Protein AF-A0AA40HJ09-F1 (afdb_monomer_lite)

Foldseek 3Di:
DDDDDDDDDDDDDDDDDDDDDPDDDDPPVPDDPPDPPPPDDDDPVNPDLLAQFDFKKKWKWWADPVPGIDTDAIVVRDCNGNHPPDRGVVSNVLVPPPQPQCPPDDDPPDPDPDPDQRDWGWDWDDDPNNLKIKIKIKDWFAQPPGVVRIIIMIMITIDNDPVVCVVCVVVCVVVVVVVRVVVNVVRVVVVVVVVVVVVVVVVVVVVVVVVVVVVVVVVVVVVVVVVVVVPDPPPDDD

Secondary structure (DSSP, 8-state):
----------------------PPPPPGGGPPPS-TT-SS---TT------SSSS-EEEEEEEETTTEEEEEEEES--HHHHTT--HHHHHHHHHSS----------TT-SS-----PPPEEEEEEETTTTEEEEEEEEEEE-TTSGGGEEEEEEEEEES-HHHHHHTHHHHHHHHHHHHHHHHHHHHHHHHHHHHHHHHHHHHHHHHHHHHHHHHHHHHHHHHHHHHHHTS------

Radius of gyration: 36.5 Å; chains: 1; bounding box: 84×60×140 Å

Structure (mmCIF, N/CA/C/O backbone):
data_AF-A0AA40HJ09-F1
#
_entry.id   AF-A0AA40HJ09-F1
#
loop_
_atom_site.group_PDB
_atom_site.id
_atom_site.type_symbol
_atom_site.label_atom_id
_atom_site.label_alt_id
_atom_site.label_comp_id
_atom_site.label_asym_id
_atom_site.label_entity_id
_atom_site.label_seq_id
_atom_site.pdbx_PDB_ins_code
_atom_site.Cartn_x
_atom_site.Cartn_y
_atom_site.Cartn_z
_atom_site.occupancy
_atom_site.B_iso_or_equiv
_atom_site.auth_seq_id
_atom_site.auth_comp_id
_atom_site.auth_asym_id
_atom_site.auth_atom_id
_atom_site.pdbx_PDB_model_num
ATOM 1 N N . MET A 1 1 ? -21.514 45.027 17.853 1.00 42.66 1 MET A N 1
ATOM 2 C CA . MET A 1 1 ? -22.598 44.268 18.512 1.00 42.66 1 MET A CA 1
ATOM 3 C C . MET A 1 1 ? -22.008 42.982 19.061 1.00 42.66 1 MET A C 1
ATOM 5 O O . MET A 1 1 ? -22.024 41.984 18.361 1.00 42.66 1 MET A O 1
ATOM 9 N N . ILE A 1 2 ? -21.389 43.031 20.243 1.00 55.34 2 ILE A N 1
ATOM 10 C CA . ILE A 1 2 ? -20.894 41.841 20.951 1.00 55.34 2 ILE A CA 1
ATOM 11 C C . ILE A 1 2 ? -20.925 42.166 22.451 1.00 55.34 2 ILE A C 1
ATOM 13 O O . ILE A 1 2 ? -20.243 43.092 22.879 1.00 55.34 2 ILE A O 1
ATOM 17 N N . SER A 1 3 ? -21.781 41.467 23.194 1.00 34.03 3 SER A N 1
ATOM 18 C CA . SER A 1 3 ? -21.852 41.331 24.663 1.00 34.03 3 SER A CA 1
ATOM 19 C C . SER A 1 3 ? -23.095 40.463 24.921 1.00 34.03 3 SER A C 1
ATOM 21 O O . SER A 1 3 ? -24.086 40.669 24.232 1.00 34.03 3 SER A O 1
ATOM 23 N N . ALA A 1 4 ? -23.188 39.495 25.823 1.00 44.81 4 ALA A N 1
ATOM 24 C CA . ALA A 1 4 ? -22.361 39.024 26.926 1.00 44.81 4 ALA A CA 1
ATOM 25 C C . ALA A 1 4 ? -22.862 37.582 27.276 1.00 44.81 4 ALA A C 1
ATOM 27 O O . ALA A 1 4 ? -23.789 37.105 26.620 1.00 44.81 4 ALA A O 1
ATOM 28 N N . PRO A 1 5 ? -22.254 36.875 28.245 1.00 51.00 5 PRO A N 1
ATOM 29 C CA . PRO A 1 5 ? -22.423 35.441 28.490 1.00 51.00 5 PRO A CA 1
ATOM 30 C C . PRO A 1 5 ? -23.565 35.134 29.472 1.00 51.00 5 PRO A C 1
ATOM 32 O O . PRO A 1 5 ? -23.779 35.903 30.407 1.00 51.00 5 PRO A O 1
ATOM 35 N N . ASP A 1 6 ? -24.222 33.979 29.333 1.00 45.91 6 ASP A N 1
ATOM 36 C CA . ASP A 1 6 ? -25.103 33.474 30.391 1.00 45.91 6 ASP A CA 1
ATOM 37 C C . ASP A 1 6 ? -24.285 32.707 31.430 1.00 45.91 6 ASP A C 1
ATOM 39 O O . ASP A 1 6 ? -23.759 31.613 31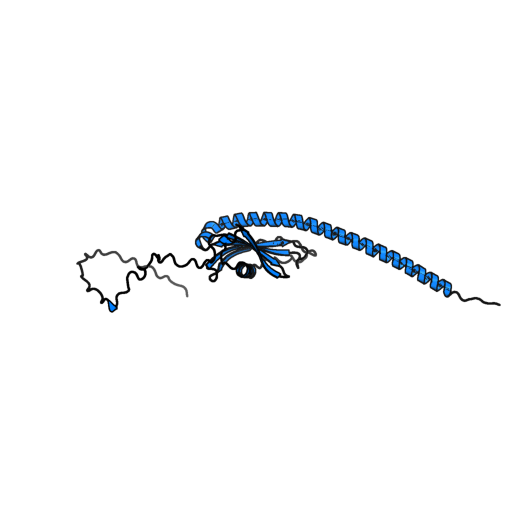.219 1.00 45.91 6 ASP A O 1
ATOM 43 N N . VAL A 1 7 ? -24.138 33.394 32.556 1.00 48.09 7 VAL A N 1
ATOM 44 C CA . VAL A 1 7 ? -23.510 32.966 33.795 1.00 48.09 7 VAL A CA 1
ATOM 45 C C . VAL A 1 7 ? -24.431 31.969 34.493 1.00 48.09 7 VAL A C 1
ATOM 47 O O . VAL A 1 7 ? -25.612 32.228 34.708 1.00 48.09 7 VAL A O 1
ATOM 50 N N . VAL A 1 8 ? -23.857 30.832 34.875 1.00 47.81 8 VAL A N 1
ATOM 51 C CA . VAL A 1 8 ? -24.493 29.793 35.687 1.00 47.81 8 VAL A CA 1
ATOM 52 C C . VAL A 1 8 ? -24.818 30.376 37.065 1.00 47.81 8 VAL A C 1
ATOM 54 O O . VAL A 1 8 ? -23.916 30.787 37.798 1.00 47.81 8 VAL A O 1
ATOM 57 N N . ALA A 1 9 ? -26.100 30.439 37.420 1.00 43.50 9 ALA A N 1
ATOM 58 C CA . ALA A 1 9 ? -26.525 30.838 38.754 1.00 43.50 9 ALA A CA 1
ATOM 59 C C . ALA A 1 9 ? -26.302 29.671 39.727 1.00 43.50 9 ALA A C 1
ATOM 61 O O . ALA A 1 9 ? -26.984 28.652 39.652 1.00 43.50 9 ALA A O 1
ATOM 62 N N . PHE A 1 10 ? -25.351 29.825 40.649 1.00 39.72 10 PHE A N 1
ATOM 63 C CA . PHE A 1 10 ? -25.270 28.994 41.847 1.00 39.72 10 PHE A CA 1
ATOM 64 C C . PHE A 1 10 ? -26.415 29.396 42.781 1.00 39.72 10 PHE A C 1
ATOM 66 O O . PHE A 1 10 ? -26.336 30.411 43.477 1.00 39.72 10 PHE A O 1
ATOM 73 N N . THR A 1 11 ? -27.499 28.625 42.779 1.00 43.84 11 THR A N 1
ATOM 74 C CA . THR A 1 11 ? -28.511 28.703 43.832 1.00 43.84 11 THR A CA 1
ATOM 75 C C . THR A 1 11 ? -27.950 28.044 45.084 1.00 43.84 11 THR A C 1
ATOM 77 O O . THR A 1 11 ? -27.530 26.890 45.050 1.00 43.84 11 THR A O 1
ATOM 80 N N . LYS A 1 12 ? -27.903 28.822 46.166 1.00 41.66 12 LYS A N 1
ATOM 81 C CA . LYS A 1 12 ? -27.595 28.363 47.519 1.00 41.66 12 LYS A CA 1
ATOM 82 C C . LYS A 1 12 ? -28.552 27.236 47.911 1.00 41.66 12 LYS A C 1
ATOM 84 O O . LYS A 1 12 ? -29.752 27.349 47.681 1.00 41.66 12 LYS A O 1
ATOM 89 N N . GLU A 1 13 ? -27.992 26.184 48.491 1.00 40.88 13 GLU A N 1
ATOM 90 C CA . GLU A 1 13 ? -28.722 25.135 49.195 1.00 40.88 13 GLU A CA 1
ATOM 91 C C . GLU A 1 13 ? -29.290 25.744 50.484 1.00 40.88 13 GLU A C 1
ATOM 93 O O . GLU A 1 13 ? -28.547 25.997 51.431 1.00 40.88 13 GLU A O 1
ATOM 98 N N . ASP A 1 14 ? -30.591 26.035 50.490 1.00 40.12 14 ASP A N 1
ATOM 99 C CA . ASP A 1 14 ? -31.348 26.183 51.728 1.00 40.12 14 ASP A CA 1
ATOM 100 C C . ASP A 1 14 ? -31.917 24.798 52.069 1.00 40.12 14 ASP A C 1
ATOM 102 O O . ASP A 1 14 ? -32.705 24.217 51.320 1.00 40.12 14 ASP A O 1
ATOM 106 N N . GLU A 1 15 ? -31.432 24.259 53.180 1.00 41.81 15 GLU A N 1
ATOM 107 C CA . GLU A 1 15 ? -31.777 22.978 53.789 1.00 41.81 15 GLU A CA 1
ATOM 108 C C . GLU A 1 15 ? -33.238 23.031 54.281 1.00 41.81 15 GLU A C 1
ATOM 110 O O . GLU A 1 15 ? -33.538 23.629 55.314 1.00 41.81 15 GLU A O 1
ATOM 115 N N . TYR A 1 16 ? -34.168 22.464 53.504 1.00 43.19 16 TYR A N 1
ATOM 116 C CA . TYR A 1 16 ? -35.557 22.248 53.917 1.00 43.19 16 TYR A CA 1
ATOM 117 C C . TYR A 1 16 ? -35.741 20.779 54.306 1.00 43.19 16 TYR A C 1
ATOM 119 O O . TYR A 1 16 ? -35.473 19.881 53.511 1.00 43.19 16 TYR A O 1
ATOM 127 N N . GLU A 1 17 ? -36.191 20.547 55.539 1.00 45.06 17 GLU A N 1
ATOM 128 C CA . GLU A 1 17 ? -36.547 19.231 56.074 1.00 45.06 17 GLU A CA 1
ATOM 129 C C . GLU A 1 17 ? -37.650 18.573 55.213 1.00 45.06 17 GLU A C 1
ATOM 131 O O . GLU A 1 17 ? -38.738 19.128 55.045 1.00 45.06 17 GLU A O 1
ATOM 136 N N . GLU A 1 18 ? -37.366 17.393 54.645 1.00 40.91 18 GLU A N 1
ATOM 137 C CA . GLU A 1 18 ? -38.330 16.590 53.881 1.00 40.91 18 GLU A CA 1
ATOM 138 C C . GLU A 1 18 ? -39.296 15.846 54.823 1.00 40.91 18 GLU A C 1
ATOM 140 O O . GLU A 1 18 ? -38.940 14.857 55.464 1.00 40.91 18 GLU A O 1
ATOM 145 N N . GLU A 1 19 ? -40.553 16.288 54.869 1.00 47.12 19 GLU A N 1
ATOM 146 C CA . GLU A 1 19 ? -41.687 15.461 55.302 1.00 47.12 19 GLU A CA 1
ATOM 147 C C . GLU A 1 19 ? -42.006 14.417 54.208 1.00 47.12 19 GLU A C 1
ATOM 149 O O . GLU A 1 19 ? -41.995 14.762 53.020 1.00 47.12 19 GLU A O 1
ATOM 154 N N . PRO A 1 20 ? -42.325 13.152 54.545 1.00 44.53 20 PRO A N 1
ATOM 155 C CA . PRO A 1 20 ? -42.533 12.107 53.549 1.00 44.53 20 PRO A CA 1
ATOM 156 C C . PRO A 1 20 ? -43.866 12.308 52.812 1.00 44.53 20 PRO A C 1
ATOM 158 O O . PRO A 1 20 ? -44.924 11.836 53.235 1.00 44.53 20 PRO A O 1
ATOM 161 N N . TYR A 1 21 ? -43.811 12.990 51.669 1.00 46.28 21 TYR A N 1
ATOM 162 C CA . TYR A 1 21 ? -44.901 13.020 50.699 1.00 46.28 21 TYR A CA 1
ATOM 163 C C . TYR A 1 21 ? -45.041 11.641 50.051 1.00 46.28 21 TYR A C 1
ATOM 165 O O . TYR A 1 21 ? -44.203 11.201 49.269 1.00 46.28 21 TYR A O 1
ATOM 173 N N . ASN A 1 22 ? -46.126 10.945 50.382 1.00 55.38 22 ASN A N 1
ATOM 174 C CA . ASN A 1 22 ? -46.494 9.687 49.747 1.00 55.38 22 ASN A CA 1
ATOM 175 C C . ASN A 1 22 ? -47.193 10.007 48.412 1.00 55.38 22 ASN A C 1
ATOM 177 O O . ASN A 1 22 ? -48.412 10.191 48.372 1.00 55.38 22 ASN A O 1
ATOM 181 N N . GLU A 1 23 ? -46.420 10.159 47.332 1.00 57.78 23 GLU A N 1
ATOM 182 C CA . GLU A 1 23 ? -46.977 10.319 45.985 1.00 57.78 23 GLU A CA 1
ATOM 183 C C . GLU A 1 23 ? -47.789 9.069 45.596 1.00 57.78 23 GLU A C 1
ATOM 185 O O . GLU A 1 23 ? -47.312 7.941 45.756 1.00 57.78 23 GLU A O 1
ATOM 190 N N . PRO A 1 24 ? -49.022 9.221 45.078 1.00 60.69 24 PRO A N 1
ATOM 191 C CA . PRO A 1 24 ? -49.777 8.086 44.570 1.00 60.69 24 PRO A CA 1
ATOM 192 C C . PRO A 1 24 ? -49.052 7.497 43.356 1.00 60.69 24 PRO A C 1
ATOM 194 O O . PRO A 1 24 ? -48.741 8.208 42.401 1.00 60.69 24 PRO A O 1
ATOM 197 N N . ALA A 1 25 ? -48.795 6.187 43.391 1.00 63.91 25 ALA A N 1
ATOM 198 C CA . ALA A 1 25 ? -48.148 5.479 42.294 1.00 63.91 25 ALA A CA 1
ATOM 199 C C . ALA A 1 25 ? -48.909 5.708 40.975 1.00 63.91 25 ALA A C 1
ATOM 201 O O . ALA A 1 25 ? -50.131 5.549 40.912 1.00 63.91 25 ALA A O 1
ATOM 202 N N . LEU A 1 26 ? -48.173 6.092 39.928 1.00 59.62 26 LEU A N 1
ATOM 203 C CA . LEU A 1 26 ? -48.706 6.261 38.577 1.00 59.62 26 LEU A CA 1
ATOM 204 C C . LEU A 1 26 ? -49.416 4.970 38.115 1.00 59.62 26 LEU A C 1
ATOM 206 O O . LEU A 1 26 ? -48.889 3.881 38.359 1.00 59.62 26 LEU A O 1
ATOM 210 N N . PRO A 1 27 ? -50.578 5.062 37.437 1.00 72.12 27 PRO A N 1
ATOM 211 C CA . PRO A 1 27 ? -51.288 3.889 36.929 1.00 72.12 27 PRO A CA 1
ATOM 212 C C . PRO A 1 27 ? -50.387 3.027 36.034 1.00 72.12 27 PRO A C 1
ATOM 214 O O . PRO A 1 27 ? -49.648 3.571 35.210 1.00 72.12 27 PRO A O 1
ATOM 217 N N . GLU A 1 28 ? -50.478 1.694 36.150 1.00 64.50 28 GLU A N 1
ATOM 218 C CA . GLU A 1 28 ? -49.655 0.739 35.376 1.00 64.50 28 GLU A CA 1
ATOM 219 C C . GLU A 1 28 ? -49.713 0.996 33.860 1.00 64.50 28 GLU A C 1
ATOM 221 O O . GLU A 1 28 ? -48.730 0.790 33.153 1.00 64.50 28 GLU A O 1
ATOM 226 N N . GLU A 1 29 ? -50.830 1.532 33.370 1.00 64.44 29 GLU A N 1
ATOM 227 C CA . GLU A 1 29 ? -51.066 1.892 31.968 1.00 64.44 29 GLU A CA 1
ATOM 228 C C . GLU A 1 29 ? -50.099 2.965 31.427 1.00 64.44 29 GLU A C 1
ATOM 230 O O . GLU A 1 29 ? -49.861 3.033 30.223 1.00 64.44 29 GLU A O 1
ATOM 235 N N . TYR A 1 30 ? -49.516 3.777 32.315 1.00 60.53 30 TYR A N 1
ATOM 236 C CA . TYR A 1 30 ? -48.509 4.797 31.998 1.00 60.53 30 TYR A CA 1
ATOM 237 C C . TYR A 1 30 ? -47.116 4.436 32.530 1.00 60.53 30 TYR A C 1
ATOM 239 O O . TYR A 1 30 ? -46.180 5.231 32.417 1.00 60.53 30 TYR A O 1
ATOM 247 N N . SER A 1 31 ? -46.960 3.244 33.111 1.00 63.31 31 SER A N 1
ATOM 248 C CA . SER A 1 31 ? -45.672 2.771 33.599 1.00 63.31 31 SER A CA 1
ATOM 249 C C . SER A 1 31 ? -44.813 2.292 32.426 1.00 63.31 31 SER A C 1
ATOM 251 O O . SER A 1 31 ? -45.170 1.391 31.667 1.00 63.31 31 SER A O 1
ATOM 253 N N . VAL A 1 32 ? -43.657 2.928 32.239 1.00 58.25 32 VAL A N 1
ATOM 254 C CA . VAL A 1 32 ? -42.647 2.438 31.297 1.00 58.25 32 VAL A CA 1
ATOM 255 C C . VAL A 1 32 ? -41.988 1.225 31.956 1.00 58.25 32 VAL A C 1
ATOM 257 O O . VAL A 1 32 ? -41.528 1.357 33.093 1.00 58.25 32 VAL A O 1
ATOM 260 N N . PRO A 1 33 ? -41.927 0.046 31.307 1.00 59.75 33 PRO A N 1
ATOM 261 C CA . PRO A 1 33 ? -41.298 -1.115 31.912 1.00 59.75 33 PRO A CA 1
ATOM 262 C C . PRO A 1 33 ? -39.857 -0.770 32.282 1.00 59.75 33 PRO A C 1
ATOM 264 O O . PRO A 1 33 ? -39.039 -0.478 31.409 1.00 59.75 33 PRO A O 1
ATOM 267 N N . LEU A 1 34 ? -39.554 -0.816 33.583 1.00 55.00 34 LEU A N 1
ATOM 268 C CA . LEU A 1 34 ? -38.237 -0.466 34.125 1.00 55.00 34 LEU A CA 1
ATOM 269 C C . LEU A 1 34 ? -37.116 -1.323 33.512 1.00 55.00 34 LEU A C 1
ATOM 271 O O . LEU A 1 34 ? -35.972 -0.881 33.460 1.00 55.00 34 LEU A O 1
ATOM 275 N N . PHE A 1 35 ? -37.445 -2.510 32.981 1.00 54.56 35 PHE A N 1
ATOM 276 C CA . PHE A 1 35 ? -36.503 -3.397 32.300 1.00 54.56 35 PHE A CA 1
ATOM 277 C C . PHE A 1 35 ? -37.188 -4.208 31.179 1.00 54.56 35 PHE A C 1
ATOM 279 O O . PHE A 1 35 ? -37.703 -5.293 31.444 1.00 54.56 35 PHE A O 1
ATOM 286 N N . PRO A 1 36 ? -37.155 -3.765 29.907 1.00 50.94 36 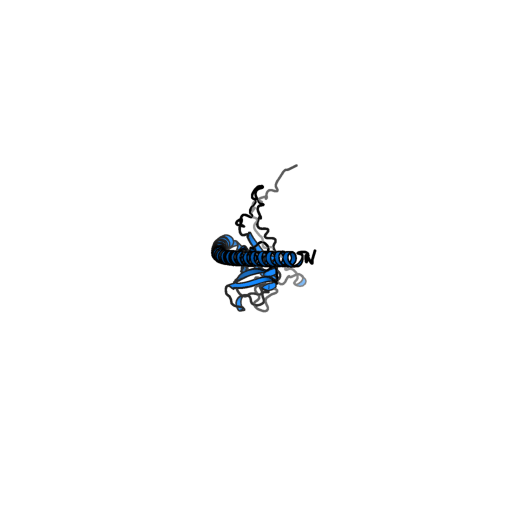PRO A N 1
ATOM 287 C CA . PRO A 1 36 ? -37.695 -4.533 28.773 1.00 50.94 36 PRO A CA 1
ATOM 288 C C . PRO A 1 36 ? -36.926 -5.832 28.450 1.00 50.94 36 PRO A C 1
ATOM 290 O O . PRO A 1 36 ? -37.313 -6.565 27.546 1.00 50.94 36 PRO A O 1
ATOM 293 N N . PHE A 1 37 ? -35.811 -6.106 29.138 1.00 51.44 37 PHE A N 1
ATOM 294 C CA . PHE A 1 37 ? -34.770 -7.048 28.698 1.00 51.44 37 PHE A CA 1
ATOM 295 C C . PHE A 1 37 ? -34.520 -8.220 29.660 1.00 51.44 37 PHE A C 1
ATOM 297 O O . PHE A 1 37 ? -33.435 -8.796 29.678 1.00 51.44 37 PHE A O 1
ATOM 304 N N . THR A 1 38 ? -35.502 -8.607 30.473 1.00 48.50 38 THR A N 1
ATOM 305 C CA . THR A 1 38 ? -35.346 -9.737 31.409 1.00 48.50 38 THR A CA 1
ATOM 306 C C . THR A 1 38 ? -35.435 -11.116 30.744 1.00 48.50 38 THR A C 1
ATOM 308 O O . THR A 1 38 ? -35.104 -12.118 31.378 1.00 48.50 38 THR A O 1
ATOM 311 N N . SER A 1 39 ? -35.781 -11.208 29.455 1.00 52.75 39 SER A N 1
ATOM 312 C CA . SER A 1 39 ? -35.641 -12.449 28.687 1.00 52.75 39 SER A CA 1
ATOM 313 C C . SER A 1 39 ? -34.281 -12.504 27.981 1.00 52.75 39 SER A C 1
ATOM 315 O O . SER A 1 39 ? -34.089 -11.871 26.948 1.00 52.75 39 SER A O 1
ATOM 317 N N . GLN A 1 40 ? -33.377 -13.324 28.528 1.00 53.78 40 GLN A N 1
ATOM 318 C CA . GLN A 1 40 ? -32.091 -13.754 27.951 1.00 53.78 40 GLN A CA 1
ATOM 319 C C . GLN A 1 40 ? -30.961 -12.713 27.908 1.00 53.78 40 GLN A C 1
ATOM 321 O O . GLN A 1 40 ? -30.620 -12.222 26.842 1.00 53.78 40 GLN A O 1
ATOM 326 N N . GLY A 1 41 ? -30.299 -12.466 29.047 1.00 48.66 41 GLY A N 1
ATOM 327 C CA . GLY A 1 41 ? -28.854 -12.151 29.121 1.00 48.66 41 GLY A CA 1
ATOM 328 C C . GLY A 1 41 ? -28.296 -10.971 28.304 1.00 48.66 41 GLY A C 1
ATOM 329 O O . GLY A 1 41 ? -27.079 -10.799 28.253 1.00 48.66 41 GLY A O 1
ATOM 330 N N . ALA A 1 42 ? -29.139 -10.166 27.666 1.00 49.81 42 ALA A N 1
ATOM 331 C CA . ALA A 1 42 ? -28.739 -9.091 26.780 1.00 49.81 42 ALA A CA 1
ATOM 332 C C . ALA A 1 42 ? -28.494 -7.840 27.617 1.00 49.81 42 ALA A C 1
ATOM 334 O O . ALA A 1 42 ? -29.420 -7.167 28.070 1.00 49.81 42 ALA A O 1
ATOM 335 N N . ASN A 1 43 ? -27.223 -7.538 27.858 1.00 53.16 43 ASN A N 1
ATOM 336 C CA . ASN A 1 43 ? -26.861 -6.305 28.531 1.00 53.16 43 ASN A CA 1
ATOM 337 C C . ASN A 1 43 ? -27.133 -5.117 27.559 1.00 53.16 43 ASN A C 1
ATOM 339 O O . ASN A 1 43 ? -26.845 -5.227 26.366 1.00 53.16 43 ASN A O 1
ATOM 343 N N . PRO A 1 44 ? -27.686 -3.972 27.992 1.00 49.19 44 PRO A N 1
ATOM 344 C CA . PRO A 1 44 ? -28.030 -2.869 27.081 1.00 49.19 44 PRO A CA 1
ATOM 345 C C . PRO A 1 44 ? -26.808 -2.149 26.474 1.00 49.19 44 PRO A C 1
ATOM 347 O O . PRO A 1 44 ? -26.952 -1.392 25.512 1.00 49.19 44 PRO A O 1
ATOM 350 N N . TRP A 1 45 ? -25.606 -2.427 26.989 1.00 49.09 45 TRP A N 1
ATOM 351 C CA . TRP A 1 45 ? -24.310 -2.011 26.439 1.00 49.09 45 TRP A CA 1
ATOM 352 C C . TRP A 1 45 ? -23.714 -3.032 25.452 1.00 49.09 45 TRP A C 1
ATOM 354 O O . TRP A 1 45 ? -22.728 -2.738 24.790 1.00 49.09 45 TRP A O 1
ATOM 364 N N . SER A 1 46 ? -24.341 -4.202 25.283 1.00 45.59 46 SER A N 1
ATOM 365 C CA . SER A 1 46 ? -23.991 -5.239 24.310 1.00 45.59 46 SER A CA 1
ATOM 366 C C . SER A 1 46 ? -24.689 -4.992 22.992 1.00 45.59 46 SER A C 1
ATOM 368 O O . SER A 1 46 ? -24.805 -5.905 22.177 1.00 45.59 46 SER A O 1
ATOM 370 N N . LYS A 1 47 ? -25.128 -3.743 22.763 1.00 46.72 47 LYS A N 1
ATOM 371 C CA . LYS A 1 47 ? -25.366 -3.222 21.426 1.00 46.72 47 LYS A CA 1
ATOM 372 C C . LYS A 1 47 ? -24.133 -3.534 20.586 1.00 46.72 47 LYS A C 1
ATOM 374 O O . LYS A 1 47 ? -23.169 -2.783 20.568 1.00 46.72 47 LYS A O 1
ATOM 379 N N . LEU A 1 48 ? -24.222 -4.671 19.906 1.00 50.81 48 LEU A N 1
ATOM 380 C CA . LEU A 1 48 ? -23.996 -4.783 18.488 1.00 50.81 48 LEU A CA 1
ATOM 381 C C . LEU A 1 48 ? -22.702 -4.080 18.114 1.00 50.81 48 LEU A C 1
ATOM 383 O O . LEU A 1 48 ? -22.713 -2.993 17.541 1.00 50.81 48 LEU A O 1
ATOM 387 N N . SER A 1 49 ? -21.584 -4.737 18.406 1.00 54.97 49 SER A N 1
ATOM 388 C CA . SER A 1 49 ? -20.438 -4.622 17.524 1.00 54.97 49 SER A CA 1
ATOM 389 C C . SER A 1 49 ? -20.948 -4.985 16.124 1.00 54.97 49 SER A C 1
ATOM 391 O O . SER A 1 49 ? -20.941 -6.149 15.741 1.00 54.97 49 SER A O 1
ATOM 393 N N . GLY A 1 50 ? -21.455 -3.998 15.375 1.00 63.88 50 GLY A N 1
ATOM 394 C CA . GLY A 1 50 ? -21.783 -4.129 13.954 1.00 63.88 50 GLY A CA 1
ATOM 395 C C . GLY A 1 50 ? -20.538 -4.448 13.125 1.00 63.88 50 GLY A C 1
ATOM 396 O O . GLY A 1 50 ? -20.646 -4.694 11.926 1.00 63.88 50 GLY A O 1
ATOM 397 N N . ALA A 1 51 ? -19.371 -4.456 13.782 1.00 78.06 51 ALA A N 1
ATOM 398 C CA . ALA A 1 51 ? -18.122 -4.965 13.277 1.00 78.06 51 ALA A CA 1
ATOM 399 C C . ALA A 1 51 ? -18.295 -6.398 12.784 1.00 78.06 51 ALA A C 1
ATOM 401 O O . ALA A 1 51 ? -18.619 -7.321 13.532 1.00 78.06 51 ALA A O 1
ATOM 402 N N . LYS A 1 52 ? -18.026 -6.579 11.498 1.00 85.62 52 LYS A N 1
ATOM 403 C CA . LYS A 1 52 ? -18.080 -7.880 10.825 1.00 85.62 52 LYS A CA 1
ATOM 404 C C . LYS A 1 52 ? -16.834 -8.745 11.054 1.00 85.62 52 LYS A C 1
ATOM 406 O O . LYS A 1 52 ? -16.691 -9.789 10.415 1.00 85.62 52 LYS A O 1
ATOM 411 N N . PHE A 1 53 ? -15.957 -8.317 11.961 1.00 90.38 53 PHE A N 1
ATOM 412 C CA . PHE A 1 53 ? -14.678 -8.928 12.311 1.00 90.38 53 PHE A CA 1
ATOM 413 C C . PHE A 1 53 ? -14.595 -9.211 13.815 1.00 90.38 53 PHE A C 1
ATOM 415 O O . PHE A 1 53 ? -15.290 -8.595 14.619 1.00 90.38 53 PHE A O 1
ATOM 422 N N . SER A 1 54 ? -13.749 -10.168 14.196 1.00 88.44 54 SER A N 1
ATOM 423 C CA . SER A 1 54 ? -13.667 -10.682 15.571 1.00 88.44 54 SER A CA 1
ATOM 424 C C . SER A 1 54 ? -12.554 -10.045 16.406 1.00 88.44 54 SER A C 1
ATOM 426 O O . SER A 1 54 ? -12.614 -10.077 17.636 1.00 88.44 54 SER A O 1
ATOM 428 N N . ARG A 1 55 ? -11.520 -9.496 15.758 1.00 92.62 55 ARG A N 1
ATOM 429 C CA . ARG A 1 55 ? -10.377 -8.826 16.396 1.00 92.62 55 ARG A CA 1
ATOM 430 C C . ARG A 1 55 ? -9.829 -7.748 15.476 1.00 92.62 55 ARG A C 1
ATOM 432 O O . ARG A 1 55 ? -9.966 -7.861 14.263 1.00 92.62 55 ARG A O 1
ATOM 439 N N . ASP A 1 56 ? -9.157 -6.766 16.056 1.00 95.00 56 ASP A N 1
ATOM 440 C CA . ASP A 1 56 ? -8.461 -5.735 15.292 1.00 95.00 56 ASP A CA 1
ATOM 441 C C . ASP A 1 56 ? -7.382 -6.335 14.392 1.00 95.00 56 ASP A C 1
ATOM 443 O O . ASP A 1 56 ? -6.736 -7.332 14.736 1.00 95.00 56 ASP A O 1
ATOM 447 N N . PHE A 1 57 ? -7.155 -5.686 13.258 1.00 96.75 57 PHE A N 1
ATOM 448 C CA . PHE A 1 57 ? -6.171 -6.119 12.278 1.00 96.75 57 PHE A CA 1
ATOM 449 C C . PHE A 1 57 ? -5.635 -4.934 11.484 1.00 96.75 57 PHE A C 1
ATOM 451 O O . PHE A 1 57 ? -6.222 -3.8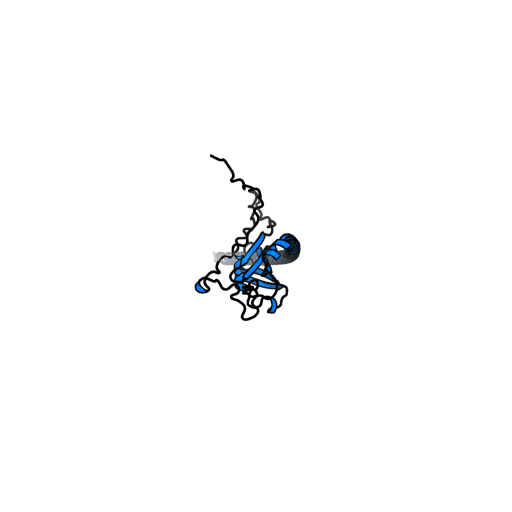52 11.461 1.00 96.75 57 PHE A O 1
ATOM 458 N N . ILE A 1 58 ? -4.498 -5.145 10.831 1.00 97.50 58 ILE A N 1
ATOM 459 C CA . ILE A 1 58 ? -3.947 -4.210 9.857 1.00 97.50 58 ILE A CA 1
ATOM 460 C C . ILE A 1 58 ? -4.307 -4.707 8.463 1.00 97.50 58 ILE A C 1
ATOM 462 O O . ILE A 1 58 ? -4.149 -5.891 8.174 1.00 97.50 58 ILE A O 1
ATOM 466 N N . LEU A 1 59 ? -4.747 -3.806 7.597 1.00 97.38 59 LEU A N 1
ATOM 467 C CA . LEU A 1 59 ? -4.929 -4.031 6.171 1.00 97.38 59 LEU A CA 1
ATOM 468 C C . LEU A 1 59 ? -3.919 -3.184 5.398 1.00 97.38 59 LEU A C 1
ATOM 470 O O . LEU A 1 59 ? -3.836 -1.975 5.607 1.00 97.38 59 LEU A O 1
ATOM 474 N N . ILE A 1 60 ? -3.190 -3.801 4.474 1.00 97.50 60 ILE A N 1
ATOM 475 C CA . ILE A 1 60 ? -2.412 -3.079 3.465 1.00 97.50 60 ILE A CA 1
ATOM 476 C C . ILE A 1 60 ? -3.185 -3.132 2.158 1.00 97.50 60 ILE A C 1
ATOM 478 O O . ILE A 1 60 ? -3.635 -4.200 1.747 1.00 97.50 60 ILE A O 1
ATOM 482 N N . SER A 1 61 ? -3.351 -1.982 1.518 1.00 97.00 61 SER A N 1
ATOM 483 C CA . SER A 1 61 ? -3.988 -1.867 0.205 1.00 97.00 61 SER A CA 1
ATOM 484 C C . SER A 1 61 ? -3.101 -1.068 -0.739 1.00 97.00 61 SER A C 1
ATOM 486 O O . SER A 1 61 ? -2.310 -0.233 -0.295 1.00 97.00 61 SER A O 1
ATOM 488 N N . GLU A 1 62 ? -3.267 -1.299 -2.036 1.00 95.12 62 GLU A N 1
ATOM 489 C CA . GLU A 1 62 ? -2.648 -0.504 -3.097 1.00 95.12 62 GLU A CA 1
ATOM 490 C C . GLU A 1 62 ? -3.693 0.004 -4.085 1.00 95.12 62 GLU A C 1
ATOM 492 O O . GLU A 1 62 ? -4.796 -0.537 -4.176 1.00 95.12 62 GLU A O 1
ATOM 497 N N . PHE A 1 63 ? -3.338 1.050 -4.824 1.00 93.31 63 PHE A N 1
ATOM 498 C CA . PHE A 1 63 ? -4.080 1.479 -5.997 1.00 93.31 63 PHE A CA 1
ATOM 499 C C . PHE A 1 63 ? -3.285 1.145 -7.258 1.00 93.31 63 PHE A C 1
ATOM 501 O O . PHE A 1 63 ? -2.244 1.746 -7.528 1.00 93.31 63 PHE A O 1
ATOM 508 N N . SER A 1 64 ? -3.799 0.212 -8.056 1.00 88.06 64 SER A N 1
ATOM 509 C CA . SER A 1 64 ? -3.296 -0.050 -9.403 1.00 88.06 64 SER A CA 1
ATOM 510 C C . SER A 1 64 ? -4.166 0.679 -10.420 1.00 88.06 64 SER A C 1
ATOM 512 O O . SER A 1 64 ? -5.386 0.615 -10.348 1.00 88.06 64 SER A O 1
ATOM 514 N N . GLU A 1 65 ? -3.577 1.330 -11.420 1.00 85.25 65 GLU A N 1
ATOM 515 C CA . GLU A 1 65 ? -4.363 1.974 -12.484 1.00 85.25 65 GLU A CA 1
ATOM 516 C C . GLU A 1 65 ? -5.136 0.966 -13.346 1.00 85.25 65 GLU A C 1
ATOM 518 O O . GLU A 1 65 ? -6.150 1.315 -13.944 1.00 85.25 65 GLU A O 1
ATOM 523 N N . GLN A 1 66 ? -4.662 -0.281 -13.419 1.00 85.94 66 GLN A N 1
ATOM 524 C CA . GLN A 1 66 ? -5.282 -1.323 -14.238 1.00 85.94 66 GLN A CA 1
ATOM 525 C C . GLN A 1 66 ? -6.496 -1.961 -13.554 1.00 85.94 66 GLN A C 1
ATOM 527 O O . GLN A 1 66 ? -7.460 -2.320 -14.224 1.00 85.94 66 GLN A O 1
ATOM 532 N N . VAL A 1 67 ? -6.431 -2.127 -12.230 1.00 89.62 67 VAL A N 1
ATOM 533 C CA . VAL A 1 67 ? -7.414 -2.895 -11.441 1.00 89.62 67 VAL A CA 1
ATOM 534 C C . VAL A 1 67 ? -8.235 -1.993 -10.514 1.00 89.62 67 VAL A C 1
ATOM 536 O O . VAL A 1 67 ? -9.376 -2.307 -10.187 1.00 89.62 67 VAL A O 1
ATOM 539 N N . GLY A 1 68 ? -7.684 -0.845 -10.126 1.00 92.12 68 GLY A N 1
ATOM 540 C CA . GLY A 1 68 ? -8.216 0.043 -9.101 1.00 92.12 68 GLY A CA 1
ATOM 541 C C . GLY A 1 68 ? -7.640 -0.247 -7.708 1.00 92.12 68 GLY A C 1
ATOM 542 O O . GLY A 1 68 ? -6.593 -0.894 -7.579 1.00 92.12 68 GLY A O 1
ATOM 543 N N . PRO A 1 69 ? -8.297 0.260 -6.649 1.00 94.44 69 PRO A N 1
ATOM 544 C CA . PRO A 1 69 ? -7.925 -0.035 -5.273 1.00 94.44 69 PRO A CA 1
ATOM 545 C C . PRO A 1 69 ? -8.153 -1.509 -4.931 1.00 94.44 69 PRO A C 1
ATOM 547 O O . PRO A 1 69 ? -9.248 -2.028 -5.148 1.00 94.44 69 PRO A O 1
ATOM 550 N N . GLN A 1 70 ? -7.152 -2.160 -4.340 1.00 95.25 70 GLN A N 1
ATOM 551 C CA . GLN A 1 70 ? -7.239 -3.565 -3.947 1.00 95.25 70 GLN A CA 1
ATOM 552 C C . GLN A 1 70 ? -6.539 -3.864 -2.612 1.00 95.25 70 GLN A C 1
ATOM 554 O O . GLN A 1 70 ? -5.500 -3.266 -2.306 1.00 95.25 70 GLN A O 1
ATOM 559 N N . PRO A 1 71 ? -7.083 -4.799 -1.811 1.00 96.19 71 PRO A N 1
ATOM 560 C CA . PRO A 1 71 ? -6.411 -5.304 -0.622 1.00 96.19 71 PRO A CA 1
ATOM 561 C C . PRO A 1 71 ? -5.229 -6.195 -1.020 1.00 96.19 71 PRO A C 1
ATOM 563 O O . PRO A 1 71 ? -5.352 -7.051 -1.892 1.00 96.19 71 PRO A O 1
ATOM 566 N N . LEU A 1 72 ? -4.092 -6.026 -0.346 1.00 95.44 72 LEU A N 1
ATOM 567 C CA . LEU A 1 72 ? -2.887 -6.826 -0.579 1.00 95.44 72 LEU A CA 1
ATOM 568 C C . LEU A 1 72 ? -2.675 -7.887 0.491 1.00 95.44 72 LEU A C 1
ATOM 570 O O . LEU A 1 72 ? -2.421 -9.048 0.181 1.00 95.44 72 LEU A O 1
ATOM 574 N N . LEU A 1 73 ? -2.738 -7.484 1.761 1.00 95.19 73 LEU A N 1
ATOM 575 C CA . LEU A 1 73 ? -2.522 -8.396 2.878 1.00 95.19 73 LEU A CA 1
ATOM 576 C C . LEU A 1 73 ? -3.175 -7.892 4.155 1.00 95.19 73 LEU A C 1
ATOM 578 O O . LEU A 1 73 ? -3.381 -6.690 4.339 1.00 95.19 73 LEU A O 1
ATOM 582 N N . THR A 1 74 ? -3.428 -8.830 5.063 1.00 96.56 74 THR A N 1
ATOM 583 C CA . THR A 1 74 ? -3.858 -8.546 6.430 1.00 96.56 74 THR A CA 1
ATOM 584 C C . THR A 1 74 ? -2.807 -9.004 7.435 1.00 96.56 74 THR A C 1
ATOM 586 O O . THR A 1 74 ? -2.055 -9.949 7.187 1.00 96.56 74 THR A O 1
ATOM 589 N N . ILE A 1 75 ? -2.734 -8.314 8.573 1.00 96.19 75 ILE A N 1
ATOM 590 C CA . ILE A 1 75 ? -1.902 -8.700 9.713 1.00 96.19 75 ILE A CA 1
ATOM 591 C C . ILE A 1 75 ? -2.795 -8.717 10.957 1.00 96.19 75 ILE A C 1
ATOM 593 O O . ILE A 1 75 ? -3.281 -7.659 11.360 1.00 96.19 75 ILE A O 1
ATOM 597 N N . PRO A 1 76 ? -2.993 -9.881 11.594 1.00 94.06 76 PRO A N 1
ATOM 598 C CA . PRO A 1 76 ? -2.537 -11.211 11.171 1.00 94.06 76 PRO A CA 1
ATOM 599 C C . PRO A 1 76 ? -3.192 -11.672 9.855 1.00 94.06 76 PRO A C 1
ATOM 601 O O . PRO A 1 76 ? -4.333 -11.317 9.572 1.00 94.06 76 PRO A O 1
ATOM 604 N N . ASN A 1 77 ? -2.482 -12.498 9.080 1.00 89.56 77 ASN A N 1
ATOM 605 C CA . ASN A 1 77 ? -2.992 -13.079 7.832 1.00 89.56 77 ASN A CA 1
ATOM 606 C C . ASN A 1 77 ? -3.874 -14.309 8.123 1.00 89.56 77 ASN A C 1
ATOM 608 O O . ASN A 1 77 ? -3.521 -15.439 7.786 1.00 89.56 77 ASN A O 1
ATOM 612 N N . ASP A 1 78 ? -4.976 -14.091 8.841 1.00 86.19 78 ASP A N 1
ATOM 613 C CA . ASP A 1 78 ? -5.951 -15.120 9.213 1.00 86.19 78 ASP A CA 1
ATOM 614 C C . ASP A 1 78 ? -7.365 -14.654 8.851 1.00 86.19 78 ASP A C 1
ATOM 616 O O . ASP A 1 78 ? -7.883 -13.675 9.390 1.00 86.19 78 ASP A O 1
ATOM 620 N N . THR A 1 79 ? -8.026 -15.407 7.971 1.00 83.25 79 THR A N 1
ATOM 621 C CA . THR A 1 79 ? -9.400 -15.145 7.521 1.00 83.25 79 THR A CA 1
ATOM 622 C C . THR A 1 79 ? -10.420 -15.139 8.658 1.00 83.25 79 THR A C 1
ATOM 624 O O . THR A 1 79 ? -11.462 -14.497 8.553 1.00 83.25 79 THR A O 1
ATOM 627 N N . LYS A 1 80 ? -10.137 -15.821 9.775 1.00 86.06 80 LYS A N 1
ATOM 628 C CA . LYS A 1 80 ? -11.020 -15.831 10.953 1.00 86.06 80 LYS A CA 1
ATOM 629 C C . LYS A 1 80 ? -11.058 -14.481 11.669 1.00 86.06 80 LYS A C 1
ATOM 631 O O . LYS A 1 80 ? -12.017 -14.200 12.388 1.00 86.06 80 LYS A O 1
ATOM 636 N N . VAL A 1 81 ? -10.028 -13.654 11.485 1.00 86.38 81 VAL A N 1
ATOM 637 C CA . VAL A 1 81 ? -9.912 -12.360 12.160 1.00 86.38 81 VAL A CA 1
ATOM 638 C C . VAL A 1 81 ? -10.867 -11.350 11.548 1.00 86.38 81 VAL A C 1
ATOM 640 O O . VAL A 1 81 ? -11.688 -10.792 12.272 1.00 86.38 81 VAL A O 1
ATOM 643 N N . PHE A 1 82 ? -10.839 -11.184 10.225 1.00 85.75 82 PHE A N 1
ATOM 644 C CA . PHE A 1 82 ? -11.723 -10.239 9.542 1.00 85.75 82 PHE A CA 1
ATOM 645 C C . PHE A 1 82 ? -13.120 -10.804 9.236 1.00 85.75 82 PHE A C 1
ATOM 647 O O . PHE A 1 82 ? -14.030 -10.034 8.956 1.00 85.75 82 PHE A O 1
ATOM 654 N N . GLY A 1 83 ? -13.346 -12.116 9.365 1.00 87.06 83 GLY A N 1
ATOM 655 C CA . GLY A 1 83 ? -14.690 -12.700 9.358 1.00 87.06 83 GLY A CA 1
ATOM 656 C C . GLY A 1 83 ? -15.470 -12.407 8.073 1.00 87.06 83 GLY A C 1
ATOM 657 O O . GLY A 1 83 ? -15.108 -12.884 7.003 1.00 87.06 83 GLY A O 1
ATOM 658 N N . THR A 1 84 ? -16.556 -11.637 8.190 1.00 90.12 84 THR A N 1
ATOM 659 C CA . THR A 1 84 ? -17.411 -11.224 7.054 1.00 90.12 84 THR A CA 1
ATOM 660 C C . THR A 1 84 ? -17.165 -9.780 6.606 1.00 90.12 84 THR A C 1
ATOM 662 O O . THR A 1 84 ? -17.942 -9.234 5.824 1.00 90.12 84 THR A O 1
ATOM 665 N N . PHE A 1 85 ? -16.102 -9.151 7.110 1.00 93.44 85 PHE A N 1
ATOM 666 C CA . PHE A 1 85 ? -15.687 -7.812 6.715 1.00 93.44 85 PHE A CA 1
ATOM 667 C C . PHE A 1 85 ? -15.267 -7.788 5.243 1.00 93.44 85 PHE A C 1
ATOM 669 O O . PHE A 1 85 ? -14.433 -8.581 4.799 1.00 93.44 85 PHE A O 1
ATOM 676 N N . ASP A 1 86 ? -15.839 -6.860 4.482 1.00 93.81 86 ASP A N 1
ATOM 677 C CA . ASP A 1 86 ? -15.565 -6.730 3.054 1.00 93.81 86 ASP A CA 1
ATOM 678 C C . ASP A 1 86 ? -14.288 -5.910 2.820 1.00 93.81 86 ASP A C 1
ATOM 680 O O . ASP A 1 86 ? -14.308 -4.678 2.757 1.00 93.81 86 ASP A O 1
ATOM 684 N N . LEU A 1 87 ? -13.161 -6.617 2.691 1.00 95.06 87 LEU A N 1
ATOM 685 C CA . LEU A 1 87 ? -11.851 -6.009 2.442 1.00 95.06 87 LEU A CA 1
ATOM 686 C C . LEU A 1 87 ? -11.830 -5.184 1.154 1.00 95.06 87 LEU A C 1
ATOM 688 O O . LEU A 1 87 ? -11.229 -4.118 1.141 1.00 95.06 87 LEU A O 1
ATOM 692 N N . ASN A 1 88 ? -12.502 -5.635 0.091 1.00 94.69 88 ASN A N 1
ATOM 693 C CA . ASN A 1 88 ? -12.501 -4.925 -1.187 1.00 94.69 88 ASN A CA 1
ATOM 694 C C . ASN A 1 88 ? -13.255 -3.603 -1.064 1.00 94.69 88 ASN A C 1
ATOM 696 O O . ASN A 1 88 ? -12.733 -2.553 -1.435 1.00 94.69 88 ASN A O 1
ATOM 700 N N . TYR A 1 89 ? -14.456 -3.637 -0.482 1.00 94.88 89 TYR A N 1
ATOM 701 C CA . TYR A 1 89 ? -15.223 -2.426 -0.199 1.00 94.88 89 TYR A CA 1
ATOM 702 C C . TYR A 1 89 ? -14.433 -1.446 0.673 1.00 94.88 89 TYR A C 1
ATOM 704 O O . TYR A 1 89 ? -14.400 -0.246 0.386 1.00 94.88 89 TYR A O 1
ATOM 712 N N . PHE A 1 90 ? -13.767 -1.947 1.713 1.00 95.12 90 PHE A N 1
ATOM 713 C CA . PHE A 1 90 ? -13.003 -1.093 2.609 1.00 95.12 90 PHE A CA 1
ATOM 714 C C . PHE A 1 90 ? -11.744 -0.518 1.943 1.00 95.12 90 PHE A C 1
ATOM 716 O O . PHE A 1 90 ? -11.483 0.674 2.088 1.00 95.12 90 PHE A O 1
ATOM 723 N N . SER A 1 91 ? -11.014 -1.306 1.144 1.00 95.56 91 SER A N 1
ATOM 724 C CA . SER A 1 91 ? -9.887 -0.830 0.327 1.00 95.56 91 SER A CA 1
ATOM 725 C C . SER A 1 91 ? -10.312 0.276 -0.636 1.00 95.56 91 SER A C 1
ATOM 727 O O . SER A 1 91 ? -9.650 1.311 -0.701 1.00 95.56 91 SER A O 1
ATOM 729 N N . LEU A 1 92 ? -11.446 0.111 -1.330 1.00 93.94 92 LEU A N 1
ATOM 730 C CA . LEU A 1 92 ? -12.025 1.164 -2.169 1.00 93.94 92 LEU A CA 1
ATOM 731 C C . LEU A 1 92 ? -12.296 2.430 -1.345 1.00 93.94 92 LEU A C 1
ATOM 733 O O . LEU A 1 92 ? -11.921 3.526 -1.760 1.00 93.94 92 LEU A O 1
ATOM 737 N N . ARG A 1 93 ? -12.906 2.291 -0.162 1.00 93.38 93 ARG A N 1
ATOM 738 C CA . ARG A 1 93 ? -13.261 3.417 0.712 1.00 93.38 93 ARG A CA 1
ATOM 739 C C . ARG A 1 93 ? -12.042 4.215 1.166 1.00 93.38 93 ARG A C 1
ATOM 741 O O . ARG A 1 93 ? -12.041 5.432 1.017 1.00 93.38 93 ARG A O 1
ATOM 748 N N . ILE A 1 94 ? -11.020 3.556 1.712 1.00 93.62 94 ILE A N 1
ATOM 749 C CA . ILE A 1 94 ? -9.843 4.238 2.277 1.00 93.62 94 ILE A CA 1
ATOM 750 C C . ILE A 1 94 ? -8.936 4.847 1.202 1.00 93.62 94 ILE A C 1
ATOM 752 O O . ILE A 1 94 ? -8.265 5.844 1.466 1.00 93.62 94 ILE A O 1
ATOM 756 N N . MET A 1 95 ? -8.943 4.283 -0.008 1.00 91.31 95 MET A N 1
ATOM 757 C CA . MET A 1 95 ? -8.178 4.790 -1.152 1.00 91.31 95 MET A CA 1
ATOM 758 C C . MET A 1 95 ? -8.904 5.879 -1.941 1.00 91.31 95 MET A C 1
ATOM 760 O O . MET A 1 95 ? -8.259 6.639 -2.654 1.00 91.31 95 MET A O 1
ATOM 764 N N . SER A 1 96 ? -10.231 5.970 -1.814 1.00 86.94 96 SER A N 1
ATOM 765 C CA . SER A 1 96 ? -11.027 7.046 -2.425 1.00 86.94 96 SER A CA 1
ATOM 766 C C . SER A 1 96 ? -11.023 8.333 -1.601 1.00 86.94 96 SER A C 1
ATOM 768 O O . SER A 1 96 ? -11.518 9.357 -2.068 1.00 86.94 96 SER A O 1
ATOM 770 N N . VAL A 1 97 ? -10.511 8.291 -0.365 1.00 77.38 97 VAL A N 1
ATOM 771 C CA . VAL A 1 97 ? -10.280 9.503 0.424 1.00 77.38 97 VAL A CA 1
ATOM 772 C C . VAL A 1 97 ? -9.284 10.357 -0.343 1.00 77.38 97 VAL A C 1
ATOM 774 O O . VAL A 1 97 ? -8.204 9.876 -0.673 1.00 77.38 97 VAL A O 1
ATOM 777 N N . ASP A 1 98 ? -9.643 11.608 -0.628 1.00 65.50 98 ASP A N 1
ATOM 778 C CA . ASP A 1 98 ? -8.728 12.524 -1.295 1.00 65.50 98 ASP A CA 1
ATOM 779 C C . ASP A 1 98 ? -7.581 12.857 -0.343 1.00 65.50 98 ASP A C 1
ATOM 781 O O . ASP A 1 98 ? -7.691 13.707 0.541 1.00 65.50 98 ASP A O 1
ATOM 785 N N . TYR A 1 99 ? -6.494 12.105 -0.476 1.00 62.00 99 TYR A N 1
ATOM 786 C CA . TYR A 1 99 ? -5.322 12.267 0.357 1.00 62.00 99 TYR A CA 1
ATOM 787 C C . TYR A 1 99 ? -4.374 13.319 -0.205 1.00 62.00 99 TYR A C 1
ATOM 789 O O . TYR A 1 99 ? -3.289 13.360 0.370 1.00 62.00 99 TYR A O 1
ATOM 797 N N . GLN A 1 100 ? -4.761 14.098 -1.260 1.00 54.38 100 GLN A N 1
ATOM 798 C CA . GLN A 1 100 ? -3.940 15.073 -2.021 1.00 54.38 100 GLN A CA 1
ATOM 799 C C . GLN A 1 100 ? -2.696 15.408 -1.214 1.00 54.38 100 GLN A C 1
ATOM 801 O O . GLN A 1 100 ? -2.665 16.351 -0.416 1.00 54.38 100 GLN A O 1
ATOM 806 N N . ALA A 1 101 ? -1.682 14.561 -1.366 1.00 49.56 101 ALA A N 1
ATOM 807 C CA . ALA A 1 101 ? -0.438 14.801 -0.696 1.00 49.56 101 ALA A CA 1
ATOM 808 C C . ALA A 1 101 ? 0.059 16.046 -1.391 1.00 49.56 101 ALA A C 1
ATOM 810 O O . ALA A 1 101 ? 0.093 16.049 -2.620 1.00 49.56 101 ALA A O 1
ATOM 811 N N . SER A 1 102 ? 0.288 17.116 -0.633 1.00 47.38 102 SER A N 1
ATOM 812 C CA . SER A 1 102 ? 0.701 18.411 -1.149 1.00 47.38 102 SER A CA 1
ATOM 813 C C . SER A 1 102 ? 1.783 18.194 -2.202 1.00 47.38 102 SER A C 1
ATOM 815 O O . SER A 1 102 ? 2.959 18.041 -1.875 1.00 47.38 102 SER A O 1
ATOM 817 N N . PHE A 1 103 ? 1.393 18.131 -3.477 1.00 44.84 103 PHE A N 1
ATOM 818 C CA . PHE A 1 103 ? 2.303 18.128 -4.602 1.00 44.84 103 PHE A CA 1
ATOM 819 C C . PHE A 1 103 ? 2.762 19.573 -4.647 1.00 44.84 103 PHE A C 1
ATOM 821 O O . PHE A 1 103 ? 2.224 20.391 -5.390 1.00 44.84 103 PHE A O 1
ATOM 828 N N . VAL A 1 104 ? 3.663 19.925 -3.724 1.00 44.12 104 VAL A N 1
ATOM 829 C CA . VAL A 1 104 ? 4.218 21.262 -3.634 1.00 44.12 104 VAL A CA 1
ATOM 830 C C . VAL A 1 104 ? 4.886 21.471 -4.976 1.00 44.12 104 VAL A C 1
ATOM 832 O O . VAL A 1 104 ? 5.831 20.764 -5.343 1.00 44.12 104 VAL A O 1
ATOM 835 N N . GLY A 1 105 ? 4.261 22.365 -5.738 1.00 44.09 105 GLY A N 1
ATOM 836 C CA . GLY A 1 105 ? 4.595 22.639 -7.114 1.00 44.09 105 GLY A CA 1
ATOM 837 C C . GLY A 1 105 ? 6.087 22.868 -7.268 1.00 44.09 105 GLY A C 1
ATOM 838 O O . GLY A 1 105 ? 6.781 23.332 -6.359 1.00 44.09 105 GLY A O 1
ATOM 839 N N . HIS A 1 106 ? 6.577 22.526 -8.452 1.00 44.66 106 HIS A N 1
ATOM 840 C CA . HIS A 1 106 ? 7.910 22.902 -8.877 1.00 44.66 106 HIS A CA 1
ATOM 841 C C . HIS A 1 106 ? 8.176 24.370 -8.507 1.00 44.66 106 HIS A C 1
ATOM 843 O O . HIS A 1 106 ? 7.383 25.238 -8.884 1.00 44.66 106 HIS A O 1
ATOM 849 N N . PRO A 1 107 ? 9.282 24.682 -7.809 1.00 45.22 107 PRO A N 1
ATOM 850 C CA . PRO A 1 107 ? 9.773 26.047 -7.795 1.00 45.22 107 PRO A CA 1
ATOM 851 C C . PRO A 1 107 ? 9.938 26.478 -9.261 1.00 45.22 107 PRO A C 1
ATOM 853 O O . PRO A 1 107 ? 10.513 25.706 -10.043 1.00 45.22 107 PRO A O 1
ATOM 856 N N . PRO A 1 108 ? 9.428 27.651 -9.675 1.00 43.44 108 PRO A N 1
ATOM 857 C CA . PRO A 1 108 ? 9.610 28.116 -11.043 1.00 43.44 108 PRO A CA 1
ATOM 858 C C . PRO A 1 108 ? 11.116 28.185 -11.346 1.00 43.44 108 PRO A C 1
ATOM 860 O O . PRO A 1 108 ? 11.849 28.908 -10.677 1.00 43.44 108 PRO A O 1
ATOM 863 N N . GLY A 1 109 ? 11.585 27.385 -12.314 1.00 53.28 109 GLY A N 1
ATOM 864 C CA . GLY A 1 109 ? 12.987 27.376 -12.764 1.00 53.28 109 GLY A CA 1
ATOM 865 C C . GLY A 1 109 ? 13.727 26.029 -12.751 1.00 53.28 109 GLY A C 1
ATOM 866 O O . GLY A 1 109 ? 14.865 25.980 -13.211 1.00 53.28 109 GLY A O 1
ATOM 867 N N . SER A 1 110 ? 13.132 24.926 -12.278 1.00 45.69 110 SER A N 1
ATOM 868 C CA . SER A 1 110 ? 13.761 23.592 -12.366 1.00 45.69 110 SER A CA 1
ATOM 869 C C . SER A 1 110 ? 13.351 22.858 -13.647 1.00 45.69 110 SER A C 1
ATOM 871 O O . SER A 1 110 ? 12.216 22.409 -13.762 1.00 45.69 110 SER A O 1
ATOM 873 N N . ALA A 1 111 ? 14.282 22.684 -14.591 1.00 49.94 111 ALA A N 1
ATOM 874 C CA . ALA A 1 111 ? 14.072 21.950 -15.851 1.00 49.94 111 ALA A CA 1
ATOM 875 C C . ALA A 1 111 ? 13.988 20.415 -15.692 1.00 49.94 111 ALA A C 1
ATOM 877 O O . ALA A 1 111 ? 13.829 19.702 -16.680 1.00 49.94 111 ALA A O 1
ATOM 878 N N . TYR A 1 112 ? 14.104 19.904 -14.463 1.00 47.62 112 TYR A N 1
ATOM 879 C CA . TYR A 1 112 ? 14.072 18.475 -14.166 1.00 47.62 112 TYR A CA 1
ATOM 880 C C . TYR A 1 112 ? 12.997 18.169 -13.117 1.00 47.62 112 TYR A C 1
ATOM 882 O O . TYR A 1 112 ? 12.891 18.915 -12.131 1.00 47.62 112 TYR A O 1
ATOM 890 N N . PRO A 1 113 ? 12.225 17.076 -13.283 1.00 51.00 113 PRO A N 1
ATOM 891 C CA . PRO A 1 113 ? 11.344 16.584 -12.240 1.00 51.00 113 PRO A CA 1
ATOM 892 C C . PRO A 1 113 ? 12.220 16.101 -11.084 1.00 51.00 113 PRO A C 1
ATOM 894 O O . PRO A 1 113 ? 12.803 15.020 -11.115 1.00 51.00 113 PRO A O 1
ATOM 897 N N . LYS A 1 114 ? 12.375 16.947 -10.065 1.00 50.72 114 LYS A N 1
ATOM 898 C CA . LYS A 1 114 ? 12.938 16.527 -8.784 1.00 50.72 114 LYS A CA 1
ATOM 899 C C . LYS A 1 114 ? 11.982 15.475 -8.223 1.00 50.72 114 LYS A C 1
ATOM 901 O O . LYS A 1 114 ? 10.790 15.755 -8.108 1.00 50.72 114 LYS A O 1
ATOM 906 N N . LEU A 1 115 ? 12.498 14.290 -7.897 1.00 54.91 115 LEU A N 1
ATOM 907 C CA . LEU A 1 115 ? 11.795 13.292 -7.090 1.00 54.91 115 LEU A CA 1
ATOM 908 C C . LEU A 1 115 ? 11.537 13.917 -5.712 1.00 54.91 115 LEU A C 1
ATOM 910 O O . LEU A 1 115 ? 12.357 13.807 -4.803 1.00 54.91 115 LEU A O 1
ATOM 914 N N . ASN A 1 116 ? 10.467 14.701 -5.603 1.00 51.59 116 ASN A N 1
ATOM 915 C CA . ASN A 1 116 ? 10.095 15.367 -4.370 1.00 51.59 116 ASN A CA 1
ATOM 916 C C . ASN A 1 116 ? 9.587 14.306 -3.399 1.00 51.59 116 ASN A C 1
ATOM 918 O O . ASN A 1 116 ? 8.738 13.485 -3.741 1.00 51.59 116 ASN A O 1
ATOM 922 N N . PHE A 1 117 ? 10.135 14.325 -2.187 1.00 56.22 117 PHE A N 1
ATOM 923 C CA . PHE A 1 117 ? 9.670 13.484 -1.099 1.00 56.22 117 PHE A CA 1
ATOM 924 C C . PHE A 1 117 ? 8.270 13.946 -0.718 1.00 56.22 117 PHE A C 1
ATOM 926 O O . PHE A 1 117 ? 8.097 15.006 -0.122 1.00 56.22 117 PHE A O 1
ATOM 933 N N . VAL A 1 118 ? 7.277 13.170 -1.131 1.00 67.25 118 VAL A N 1
ATOM 934 C CA . VAL A 1 118 ? 5.897 13.370 -0.717 1.00 67.25 118 VAL A CA 1
ATOM 935 C C . VAL A 1 118 ? 5.791 12.893 0.729 1.00 67.25 118 VAL A C 1
ATOM 937 O O . VAL A 1 118 ? 6.141 11.750 1.038 1.00 67.25 118 VAL A O 1
ATOM 940 N N . GLU A 1 119 ? 5.393 13.798 1.619 1.00 76.19 119 GLU A N 1
ATOM 941 C CA . GLU A 1 119 ? 5.106 13.451 3.007 1.00 76.19 119 GLU A CA 1
ATOM 942 C C . GLU A 1 119 ? 3.862 12.558 3.061 1.00 76.19 119 GLU A C 1
ATOM 944 O O . GLU A 1 119 ? 2.915 12.748 2.293 1.00 76.19 119 GLU A O 1
ATOM 949 N N . ASP A 1 120 ? 3.887 11.560 3.942 1.00 89.25 120 ASP A N 1
ATOM 950 C CA . ASP A 1 120 ? 2.768 10.637 4.094 1.00 89.25 120 ASP A CA 1
ATOM 951 C C . ASP A 1 120 ? 1.557 11.352 4.700 1.00 89.25 120 ASP A C 1
ATOM 953 O O . ASP A 1 120 ? 1.690 12.190 5.595 1.00 89.25 120 ASP A O 1
ATOM 957 N N . SER A 1 121 ? 0.362 10.974 4.249 1.00 90.50 121 SER A N 1
ATOM 958 C CA . SER A 1 121 ? -0.890 11.476 4.815 1.00 90.50 121 SER A CA 1
ATOM 959 C C . SER A 1 121 ? -1.437 10.493 5.845 1.00 90.50 121 SER A C 1
ATOM 961 O O . SER A 1 121 ? -1.289 9.277 5.717 1.00 90.50 121 SER A O 1
ATOM 963 N N . LYS A 1 122 ? -2.051 11.019 6.905 1.00 92.94 122 LYS A N 1
ATOM 964 C CA . LYS A 1 122 ? -2.553 10.236 8.038 1.00 92.94 122 LYS A CA 1
ATOM 965 C C . LYS A 1 122 ? -3.958 10.695 8.371 1.00 92.94 122 LYS A C 1
ATOM 967 O O . LYS A 1 122 ? -4.169 11.874 8.645 1.00 92.94 122 LYS A O 1
ATOM 972 N N . VAL A 1 123 ? -4.906 9.769 8.396 1.00 93.44 123 VAL A N 1
ATOM 973 C CA . VAL A 1 123 ? -6.313 10.075 8.666 1.00 93.44 123 VAL A CA 1
ATOM 974 C C . VAL A 1 123 ? -6.926 9.030 9.585 1.00 93.44 123 VAL A C 1
ATOM 976 O O . VAL A 1 123 ? -6.490 7.881 9.619 1.00 93.44 123 VAL A O 1
ATOM 979 N N . VAL A 1 124 ? -7.961 9.420 10.324 1.00 94.38 124 VAL A N 1
ATOM 980 C CA . VAL A 1 124 ? -8.824 8.473 11.033 1.00 94.38 124 VAL A CA 1
ATOM 981 C C . VAL A 1 124 ? -10.225 8.571 10.458 1.00 94.38 124 VAL A C 1
ATOM 983 O O . VAL A 1 124 ? -10.757 9.668 10.301 1.00 94.38 124 VAL A O 1
ATOM 986 N N . LEU A 1 125 ? -10.816 7.425 10.139 1.00 93.56 125 LEU A N 1
ATOM 987 C CA . LEU A 1 125 ? -12.131 7.336 9.517 1.00 93.56 125 LEU A CA 1
ATOM 988 C C . LEU A 1 125 ? -13.001 6.283 10.194 1.00 93.56 125 LEU A C 1
ATOM 990 O O . LEU A 1 125 ? -12.510 5.276 10.697 1.00 93.56 125 LEU A O 1
ATOM 994 N N . GLY A 1 126 ? -14.307 6.535 10.199 1.00 91.94 126 GLY A N 1
ATOM 995 C CA . GLY A 1 126 ? -15.325 5.580 10.620 1.00 91.94 126 GLY A CA 1
ATOM 996 C C . GLY A 1 126 ? -16.089 5.033 9.418 1.00 91.94 126 GLY A C 1
ATOM 997 O O . GLY A 1 126 ? -16.357 5.754 8.452 1.00 91.94 126 GLY A O 1
ATOM 998 N N . ASP A 1 127 ? -16.463 3.765 9.499 1.00 91.25 127 ASP A N 1
ATOM 999 C CA . ASP A 1 127 ? -17.307 3.035 8.571 1.00 91.25 127 ASP A CA 1
ATOM 1000 C C . ASP A 1 127 ? -18.491 2.419 9.315 1.00 91.25 127 ASP A C 1
ATOM 1002 O O . ASP A 1 127 ? -18.397 1.350 9.913 1.00 91.25 127 ASP A O 1
ATOM 1006 N N . SER A 1 128 ? -19.639 3.090 9.244 1.00 85.88 128 SER A N 1
ATOM 1007 C CA . SER A 1 128 ? -20.878 2.608 9.848 1.00 85.88 128 SER A CA 1
ATOM 1008 C C . SER A 1 128 ? -21.439 1.342 9.188 1.00 85.88 128 SER A C 1
ATOM 1010 O O . SER A 1 128 ? -22.133 0.590 9.864 1.00 85.88 128 SER A O 1
ATOM 1012 N N . LYS A 1 129 ? -21.143 1.073 7.905 1.00 85.88 129 LYS A N 1
ATOM 1013 C CA . LYS A 1 129 ? -21.615 -0.132 7.194 1.00 85.88 129 LYS A CA 1
ATOM 1014 C C . LYS A 1 129 ? -20.885 -1.380 7.686 1.00 85.88 129 LYS A C 1
ATOM 1016 O O . LYS A 1 129 ? -21.484 -2.451 7.778 1.00 85.88 129 LYS A O 1
ATOM 1021 N N . GLU A 1 130 ? -19.598 -1.235 7.976 1.00 87.38 130 GLU A N 1
ATOM 1022 C CA . GLU A 1 130 ? -18.758 -2.317 8.491 1.00 87.38 130 GLU A CA 1
ATOM 1023 C C . GLU A 1 130 ? -18.596 -2.280 10.016 1.00 87.38 130 GLU A C 1
ATOM 1025 O O . GLU A 1 130 ? -17.909 -3.140 10.558 1.00 87.38 130 GLU A O 1
ATOM 1030 N N . GLY A 1 131 ? -19.200 -1.300 10.702 1.00 88.69 131 GLY A N 1
ATOM 1031 C CA . GLY A 1 131 ? -19.063 -1.098 12.147 1.00 88.69 131 GLY A CA 1
ATOM 1032 C C . GLY A 1 131 ? -17.609 -0.922 12.587 1.00 88.69 131 GLY A C 1
ATOM 1033 O O . GLY A 1 131 ? -17.216 -1.444 13.627 1.00 88.69 131 GLY A O 1
ATOM 1034 N N . ALA A 1 132 ? -16.804 -0.254 11.762 1.00 94.00 132 ALA A N 1
ATOM 1035 C CA . ALA A 1 132 ? -15.355 -0.223 11.878 1.00 94.00 132 ALA A CA 1
ATOM 1036 C C . ALA A 1 132 ? -14.832 1.205 11.980 1.00 94.00 132 ALA A C 1
ATOM 1038 O O . ALA A 1 132 ? -15.331 2.115 11.326 1.00 94.00 132 ALA A O 1
ATOM 1039 N N . PHE A 1 133 ? -13.766 1.395 12.738 1.00 95.50 133 PHE A N 1
ATOM 1040 C CA . PHE A 1 133 ? -12.966 2.609 12.750 1.00 95.50 133 PHE A CA 1
ATOM 1041 C C . PHE A 1 133 ? -11.560 2.253 12.299 1.00 95.50 133 PHE A C 1
ATOM 1043 O O . PHE A 1 133 ? -11.076 1.156 12.582 1.00 95.50 133 PHE A O 1
ATOM 1050 N N . ALA A 1 134 ? -10.895 3.164 11.597 1.00 96.62 134 ALA A N 1
ATOM 1051 C CA . ALA A 1 134 ? -9.550 2.915 11.121 1.00 96.62 134 ALA A CA 1
ATOM 1052 C C . ALA A 1 134 ? -8.647 4.134 11.200 1.00 96.62 134 ALA A C 1
ATOM 1054 O O . ALA A 1 134 ? -9.031 5.230 10.800 1.00 96.62 134 ALA A O 1
ATOM 1055 N N . TYR A 1 135 ? -7.420 3.899 11.657 1.00 97.44 135 TYR A N 1
ATOM 1056 C CA . TYR A 1 135 ? -6.284 4.775 11.413 1.00 97.44 135 TYR A CA 1
ATOM 1057 C C . TYR A 1 135 ? -5.649 4.361 10.091 1.00 97.44 135 TYR A C 1
ATOM 1059 O O . TYR A 1 135 ? -5.265 3.203 9.942 1.00 97.44 135 TYR A O 1
ATOM 1067 N N . VAL A 1 136 ? -5.543 5.285 9.142 1.00 96.94 136 VAL A N 1
ATOM 1068 C CA . VAL A 1 136 ? -5.003 5.035 7.806 1.00 96.94 136 VAL A CA 1
ATOM 1069 C C . VAL A 1 136 ? -3.792 5.921 7.573 1.00 96.94 136 VAL A C 1
ATOM 1071 O O . VAL A 1 136 ? -3.833 7.127 7.806 1.00 96.94 136 VAL A O 1
ATOM 1074 N N . HIS A 1 137 ? -2.718 5.297 7.106 1.00 96.12 137 HIS A N 1
ATOM 1075 C CA . HIS A 1 137 ? -1.466 5.934 6.742 1.00 96.12 137 HIS A CA 1
ATOM 1076 C C . HIS A 1 137 ? -1.236 5.725 5.245 1.00 96.12 137 HIS A C 1
ATOM 1078 O O . HIS A 1 137 ? -0.915 4.616 4.807 1.00 96.12 137 HIS A O 1
ATOM 1084 N N . HIS A 1 138 ? -1.430 6.781 4.464 1.00 94.62 138 HIS A N 1
ATOM 1085 C CA . HIS A 1 138 ? -1.216 6.804 3.022 1.00 94.62 138 HIS A CA 1
ATOM 1086 C C . HIS A 1 138 ? 0.244 7.113 2.718 1.00 94.62 138 HIS A C 1
ATOM 1088 O O . HIS A 1 138 ? 0.796 8.094 3.210 1.00 94.62 138 HIS A O 1
ATOM 1094 N N . LEU A 1 139 ? 0.847 6.289 1.871 1.00 93.19 139 LEU A N 1
ATOM 1095 C CA . LEU A 1 139 ? 2.212 6.441 1.393 1.00 93.19 139 LEU A CA 1
ATOM 1096 C C . LEU A 1 139 ? 2.264 6.180 -0.111 1.00 93.19 139 LEU A C 1
ATOM 1098 O O . LEU A 1 139 ? 1.368 5.581 -0.699 1.00 93.19 139 LEU A O 1
ATOM 1102 N N . THR A 1 140 ? 3.336 6.621 -0.751 1.00 91.94 140 THR A N 1
ATOM 1103 C CA . THR A 1 140 ? 3.562 6.393 -2.179 1.00 91.94 140 THR A CA 1
ATOM 1104 C C . THR A 1 140 ? 4.892 5.683 -2.380 1.00 91.94 140 THR A C 1
ATOM 1106 O O . THR A 1 140 ? 5.894 6.047 -1.761 1.00 91.94 140 THR A O 1
ATOM 1109 N N . LEU A 1 141 ? 4.896 4.665 -3.238 1.00 92.81 141 LEU A N 1
ATOM 1110 C CA . LEU A 1 141 ? 6.085 3.902 -3.616 1.00 92.81 141 LEU A CA 1
ATOM 1111 C C . LEU A 1 141 ? 6.409 4.138 -5.092 1.00 92.81 141 LEU A C 1
ATOM 1113 O O . LEU A 1 141 ? 5.514 4.415 -5.883 1.00 92.81 141 LEU A O 1
ATOM 1117 N N . TYR A 1 142 ? 7.680 4.041 -5.470 1.00 93.06 142 TYR A N 1
ATOM 1118 C CA . TYR A 1 142 ? 8.100 4.159 -6.862 1.00 93.06 142 TYR A CA 1
ATOM 1119 C C . TYR A 1 142 ? 7.849 2.873 -7.636 1.00 93.06 142 TYR A C 1
ATOM 1121 O O . TYR A 1 142 ? 8.073 1.777 -7.117 1.00 93.06 142 TYR A O 1
ATOM 1129 N N . ASP A 1 143 ? 7.426 3.032 -8.884 1.00 92.19 143 ASP A N 1
ATOM 1130 C CA . ASP A 1 143 ? 7.070 1.935 -9.773 1.00 92.19 143 ASP A CA 1
ATOM 1131 C C . ASP A 1 143 ? 7.236 2.386 -11.228 1.00 92.19 143 ASP A C 1
ATOM 1133 O O . ASP A 1 143 ? 6.579 3.335 -11.652 1.00 92.19 143 ASP A O 1
ATOM 1137 N N . LEU A 1 144 ? 8.134 1.750 -11.989 1.00 91.25 144 LEU A N 1
ATOM 1138 C CA . LEU A 1 144 ? 8.414 2.158 -13.371 1.00 91.25 144 LEU A CA 1
ATOM 1139 C C . LEU A 1 144 ? 7.240 1.922 -14.328 1.00 91.25 144 LEU A C 1
ATOM 1141 O O . LEU A 1 144 ? 7.168 2.582 -15.365 1.00 91.25 144 LEU A O 1
ATOM 1145 N N . GLU A 1 145 ? 6.340 0.999 -13.997 1.00 90.50 145 GLU A N 1
ATOM 1146 C CA . GLU A 1 145 ? 5.200 0.633 -14.836 1.00 90.50 145 GLU A CA 1
ATOM 1147 C C . GLU A 1 145 ? 3.955 1.473 -14.522 1.00 90.50 145 GLU A C 1
ATOM 1149 O O . GLU A 1 145 ? 2.997 1.484 -15.297 1.00 90.50 145 GLU A O 1
ATOM 1154 N N . ALA A 1 146 ? 3.951 2.188 -13.395 1.00 89.56 146 ALA A N 1
ATOM 1155 C CA . ALA A 1 146 ? 2.878 3.099 -13.030 1.00 89.56 146 ALA A CA 1
ATOM 1156 C C . ALA A 1 146 ? 3.015 4.455 -13.733 1.00 89.56 146 ALA A C 1
ATOM 1158 O O . ALA A 1 146 ? 4.113 5.005 -13.891 1.00 89.56 146 ALA A O 1
ATOM 1159 N N . ARG A 1 147 ? 1.886 5.073 -14.090 1.00 85.56 147 ARG A N 1
ATOM 1160 C CA . ARG A 1 147 ? 1.892 6.463 -14.548 1.00 85.56 147 ARG A CA 1
ATOM 1161 C C . ARG A 1 147 ? 2.481 7.381 -13.477 1.00 85.56 147 ARG A C 1
ATOM 1163 O O . ARG A 1 147 ? 2.165 7.289 -12.296 1.00 85.56 147 ARG A O 1
ATOM 1170 N N . GLY A 1 148 ? 3.332 8.309 -13.908 1.00 85.38 148 GLY A N 1
ATOM 1171 C CA . GLY A 1 148 ? 4.021 9.218 -12.989 1.00 85.38 148 GLY A CA 1
ATOM 1172 C C . GLY A 1 148 ? 5.123 8.548 -12.160 1.00 85.38 148 GLY A C 1
ATOM 1173 O O . GLY A 1 148 ? 5.675 9.202 -11.281 1.00 85.38 148 GLY A O 1
ATOM 1174 N N . PHE A 1 149 ? 5.464 7.288 -12.462 1.00 89.38 149 PHE A N 1
ATOM 1175 C CA . PHE A 1 149 ? 6.496 6.484 -11.802 1.00 89.38 149 PHE A CA 1
ATOM 1176 C C . PHE A 1 149 ? 6.238 6.199 -10.321 1.00 89.38 149 PHE A C 1
ATOM 1178 O O . PHE A 1 149 ? 7.171 5.954 -9.551 1.00 89.38 149 PHE A O 1
ATOM 1185 N N . VAL A 1 150 ? 4.974 6.272 -9.907 1.00 89.56 150 VAL A N 1
ATOM 1186 C CA . VAL A 1 150 ? 4.563 6.153 -8.513 1.00 89.56 150 VAL A CA 1
ATOM 1187 C C . VAL A 1 150 ? 3.264 5.371 -8.375 1.00 89.56 150 VAL A C 1
ATOM 1189 O O . VAL A 1 150 ? 2.377 5.455 -9.221 1.00 89.56 150 VAL A O 1
ATOM 1192 N N . ARG A 1 151 ? 3.133 4.642 -7.270 1.00 91.50 151 ARG A N 1
ATOM 1193 C CA . ARG A 1 151 ? 1.969 3.830 -6.931 1.00 91.50 151 ARG A CA 1
ATOM 1194 C C . ARG A 1 151 ? 1.499 4.146 -5.505 1.00 91.50 151 ARG A C 1
ATOM 1196 O O . ARG A 1 151 ? 2.323 4.108 -4.584 1.00 91.50 151 ARG A O 1
ATOM 1203 N N . PRO A 1 152 ? 0.214 4.486 -5.299 1.00 92.56 152 PRO A N 1
ATOM 1204 C CA . PRO A 1 152 ? -0.328 4.730 -3.967 1.00 92.56 152 PRO A CA 1
ATOM 1205 C C . PRO A 1 152 ? -0.517 3.446 -3.161 1.00 92.56 152 PRO A C 1
ATOM 1207 O O . PRO A 1 152 ? -1.039 2.451 -3.664 1.00 92.56 152 PRO A O 1
ATOM 1210 N N . PHE A 1 153 ? -0.158 3.513 -1.885 1.00 94.94 153 PHE A N 1
ATOM 1211 C CA . PHE A 1 153 ? -0.347 2.467 -0.890 1.00 94.94 153 PHE A CA 1
ATOM 1212 C C . PHE A 1 153 ? -0.96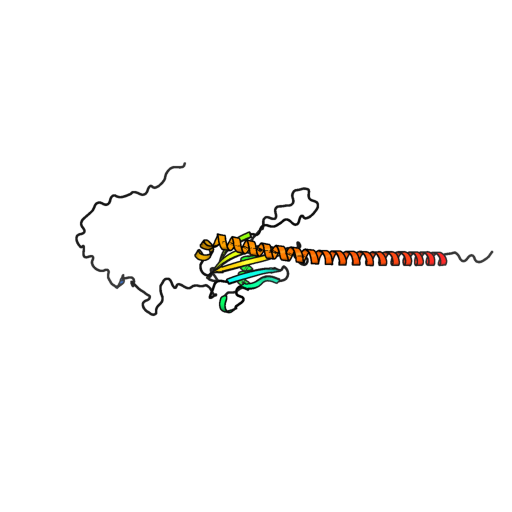6 3.059 0.373 1.00 94.94 153 PHE A C 1
ATOM 1214 O O . PHE A 1 153 ? -0.785 4.235 0.692 1.00 94.94 153 PHE A O 1
ATOM 1221 N N . CYS A 1 154 ? -1.644 2.227 1.152 1.00 95.31 154 CYS A N 1
ATOM 1222 C CA . CYS A 1 154 ? -2.010 2.595 2.509 1.00 95.31 154 CYS A CA 1
ATOM 1223 C C . CYS A 1 154 ? -1.882 1.416 3.468 1.00 95.31 154 CYS A C 1
ATOM 1225 O O . CYS A 1 154 ? -2.167 0.269 3.115 1.00 95.31 154 CYS A O 1
ATOM 1227 N N . MET A 1 155 ? -1.501 1.725 4.704 1.00 97.62 155 MET A N 1
ATOM 1228 C CA . MET A 1 155 ? -1.586 0.815 5.843 1.00 97.62 155 MET A CA 1
ATOM 1229 C C . MET A 1 155 ? -2.716 1.301 6.748 1.00 97.62 155 MET A C 1
ATOM 1231 O O . MET A 1 155 ? -2.707 2.456 7.170 1.00 97.62 155 MET A O 1
ATOM 1235 N N . ALA A 1 156 ? -3.677 0.435 7.055 1.00 97.50 156 ALA A N 1
ATOM 1236 C CA . ALA A 1 156 ? -4.834 0.769 7.874 1.00 97.50 156 ALA A CA 1
ATOM 1237 C C . ALA A 1 156 ? -4.919 -0.144 9.098 1.00 97.50 156 ALA A C 1
ATOM 1239 O O . ALA A 1 156 ? -5.036 -1.352 8.936 1.00 97.50 156 ALA A O 1
ATOM 1240 N N . TYR A 1 157 ? -4.888 0.414 10.308 1.00 98.00 157 TYR A N 1
ATOM 1241 C CA . TYR A 1 157 ? -5.243 -0.306 11.533 1.00 98.00 157 TYR A CA 1
ATOM 1242 C C . TYR A 1 157 ? -6.746 -0.180 11.774 1.00 98.00 157 TYR A C 1
ATOM 1244 O O . TYR A 1 157 ? -7.240 0.940 11.886 1.00 98.00 157 TYR A O 1
ATOM 1252 N N . ILE A 1 158 ? -7.452 -1.307 11.847 1.00 96.81 158 ILE A N 1
ATOM 1253 C CA . ILE A 1 158 ? -8.915 -1.390 11.893 1.00 96.81 158 ILE A CA 1
ATOM 1254 C C . ILE A 1 158 ? -9.347 -1.938 13.256 1.00 96.81 158 ILE A C 1
ATOM 1256 O O . ILE A 1 158 ? -8.856 -2.979 13.690 1.00 96.81 158 ILE A O 1
ATOM 1260 N N . SER A 1 159 ? -10.265 -1.236 13.920 1.00 95.69 159 SER A N 1
ATOM 1261 C CA . SER A 1 159 ? -10.795 -1.551 15.253 1.00 95.69 159 SER A CA 1
ATOM 1262 C C . SER A 1 159 ? -12.301 -1.303 15.302 1.00 95.69 159 SER A C 1
ATOM 1264 O O . SER A 1 159 ? -12.810 -0.392 14.651 1.00 95.69 159 SER A O 1
ATOM 1266 N N . ALA A 1 160 ? -13.030 -2.099 16.084 1.00 94.56 160 ALA A N 1
ATOM 1267 C CA . ALA A 1 160 ? -14.456 -1.865 16.339 1.00 94.56 160 ALA A CA 1
ATOM 1268 C C . ALA A 1 160 ? -14.681 -0.701 17.326 1.00 94.56 160 ALA A C 1
ATOM 1270 O O . ALA A 1 160 ? -15.778 -0.155 17.416 1.00 94.56 160 ALA A O 1
ATOM 1271 N N . ASP A 1 161 ? -13.631 -0.312 18.055 1.00 93.06 161 ASP A N 1
ATOM 1272 C CA . ASP A 1 161 ? -13.638 0.757 19.049 1.00 93.06 161 ASP A CA 1
ATOM 1273 C C . ASP A 1 161 ? -12.820 1.965 18.566 1.00 93.06 161 ASP A C 1
ATOM 1275 O O . ASP A 1 161 ? -11.600 1.880 18.368 1.00 93.06 161 ASP A O 1
ATOM 1279 N N . GLN A 1 162 ? -13.498 3.104 18.401 1.00 93.12 162 GLN A N 1
ATOM 1280 C CA . GLN A 1 162 ? -12.886 4.381 18.037 1.00 93.12 162 GLN A CA 1
ATOM 1281 C C . GLN A 1 162 ? -11.993 4.938 19.150 1.00 93.12 162 GLN A C 1
ATOM 1283 O O . GLN A 1 162 ? -10.955 5.539 18.861 1.00 93.12 162 GLN A O 1
ATOM 1288 N N . HIS A 1 163 ? -12.377 4.763 20.418 1.00 93.81 163 HIS A N 1
ATOM 1289 C CA . HIS A 1 163 ? -11.650 5.334 21.551 1.00 93.81 163 HIS A CA 1
ATOM 1290 C C . HIS A 1 163 ? -10.254 4.739 21.666 1.00 93.81 163 HIS A C 1
ATOM 1292 O O . HIS A 1 163 ? -9.306 5.480 21.923 1.00 93.81 163 HIS A O 1
ATOM 1298 N N . LYS A 1 164 ? -10.118 3.442 21.377 1.00 94.75 164 LYS A N 1
ATOM 1299 C CA . LYS A 1 164 ? -8.829 2.769 21.230 1.00 94.75 164 LYS A CA 1
ATOM 1300 C C . LYS A 1 164 ? -7.922 3.520 20.247 1.00 94.75 164 LYS A C 1
ATOM 1302 O O . LYS A 1 164 ? -6.875 4.039 20.621 1.00 94.75 164 LYS A O 1
ATOM 1307 N N . ILE A 1 165 ? -8.380 3.719 19.010 1.00 95.50 165 ILE A N 1
ATOM 1308 C CA . ILE A 1 165 ? -7.590 4.420 17.982 1.00 95.50 165 ILE A CA 1
ATOM 1309 C C . ILE A 1 165 ? -7.170 5.822 18.442 1.00 95.50 165 ILE A C 1
ATOM 1311 O O . ILE A 1 165 ? -6.027 6.216 18.226 1.00 95.50 165 ILE A O 1
ATOM 1315 N N . MET A 1 166 ? -8.065 6.568 19.094 1.00 95.25 166 MET A N 1
ATOM 1316 C CA . MET A 1 166 ? -7.750 7.908 19.600 1.00 95.25 166 MET A CA 1
ATOM 1317 C C . MET A 1 166 ? -6.702 7.884 20.718 1.00 95.25 166 MET A C 1
ATOM 1319 O O . MET A 1 166 ? -5.779 8.695 20.703 1.00 95.25 166 MET A O 1
ATOM 1323 N N . GLN A 1 167 ? -6.811 6.949 21.665 1.00 96.19 167 GLN A N 1
ATOM 1324 C CA . GLN A 1 167 ? -5.875 6.826 22.786 1.00 96.19 167 GLN A CA 1
ATOM 1325 C C . GLN A 1 167 ? -4.472 6.417 22.329 1.00 96.19 167 GLN A C 1
ATOM 1327 O O . GLN A 1 167 ? -3.487 6.950 22.834 1.00 96.19 167 GLN A O 1
ATOM 1332 N N . GLN A 1 168 ? -4.370 5.504 21.358 1.00 95.50 168 GLN A N 1
ATOM 1333 C CA . GLN A 1 168 ? -3.089 5.036 20.819 1.00 95.50 168 GLN A CA 1
ATOM 1334 C C . GLN A 1 168 ? -2.634 5.797 19.565 1.00 95.50 168 GLN A C 1
ATOM 1336 O O . GLN A 1 168 ? -1.666 5.393 18.926 1.00 95.50 168 GLN A O 1
ATOM 1341 N N . PHE A 1 169 ? -3.278 6.912 19.201 1.00 95.38 169 PHE A N 1
ATOM 1342 C CA . PHE A 1 169 ? -3.007 7.614 17.939 1.00 95.38 169 PHE A CA 1
ATOM 1343 C C . PHE A 1 169 ? -1.525 7.969 17.746 1.00 95.38 169 PHE A C 1
ATOM 1345 O O . PHE A 1 169 ? -0.979 7.785 16.659 1.00 95.38 169 PHE A O 1
ATOM 1352 N N . GLN A 1 170 ? -0.861 8.461 18.797 1.00 96.75 170 GLN A N 1
ATOM 1353 C CA . GLN A 1 170 ? 0.555 8.839 18.725 1.00 96.75 170 GLN A CA 1
ATOM 1354 C C . GLN A 1 170 ? 1.462 7.626 18.489 1.00 96.75 170 GLN A C 1
ATOM 1356 O O . GLN A 1 170 ? 2.371 7.693 17.665 1.00 96.75 170 GLN A O 1
ATOM 1361 N N . GLU A 1 171 ? 1.182 6.509 19.158 1.00 97.38 171 GLU A N 1
ATOM 1362 C CA . GLU A 1 171 ? 1.933 5.261 19.006 1.00 97.38 171 GLU A CA 1
ATOM 1363 C C . GLU A 1 171 ? 1.696 4.632 17.628 1.00 97.38 171 GLU A C 1
ATOM 1365 O O . GLU A 1 171 ? 2.654 4.327 16.921 1.00 97.38 171 GLU A O 1
ATOM 1370 N N . LEU A 1 172 ? 0.433 4.544 17.190 1.00 97.00 172 LEU A N 1
ATOM 1371 C CA . LEU A 1 172 ? 0.066 4.098 15.842 1.00 97.00 172 LEU A CA 1
ATOM 1372 C C . LEU A 1 172 ? 0.776 4.935 14.775 1.00 97.00 172 LEU A C 1
ATOM 1374 O O . LEU A 1 172 ? 1.370 4.388 13.848 1.00 97.00 172 LEU A O 1
ATOM 1378 N N . SER A 1 173 ? 0.766 6.261 14.930 1.00 96.38 173 SER A N 1
ATOM 1379 C CA . SER A 1 173 ? 1.443 7.182 14.019 1.00 96.38 173 SER A CA 1
ATOM 1380 C C . SER A 1 173 ? 2.950 6.959 13.989 1.00 96.38 173 SER A C 1
ATOM 1382 O O . SER A 1 173 ? 3.526 6.903 12.900 1.00 96.38 173 SER A O 1
ATOM 1384 N N . ALA A 1 174 ? 3.596 6.803 15.145 1.00 97.12 174 ALA A N 1
ATOM 1385 C CA . ALA A 1 174 ? 5.033 6.570 15.229 1.00 97.12 174 ALA A CA 1
ATOM 1386 C C . ALA A 1 174 ? 5.437 5.236 14.579 1.00 97.12 174 ALA A C 1
ATOM 1388 O O . ALA A 1 174 ? 6.300 5.217 13.697 1.00 97.12 174 ALA A O 1
ATOM 1389 N N . GLU A 1 175 ? 4.773 4.139 14.944 1.00 97.88 175 GLU A N 1
ATOM 1390 C CA . GLU A 1 175 ? 5.098 2.803 14.437 1.00 97.88 175 GLU A CA 1
ATOM 1391 C C . GLU A 1 175 ? 4.783 2.660 12.944 1.00 97.88 175 GLU A C 1
ATOM 1393 O O . GLU A 1 175 ? 5.604 2.139 12.186 1.00 97.88 175 GLU A O 1
ATOM 1398 N N . PHE A 1 176 ? 3.656 3.201 12.467 1.00 97.56 176 PHE A N 1
ATOM 1399 C CA . PHE A 1 176 ? 3.345 3.169 11.036 1.00 97.56 176 PHE A CA 1
ATOM 1400 C C . PHE A 1 176 ? 4.294 4.061 10.226 1.00 97.56 176 PHE A C 1
ATOM 1402 O O . PHE A 1 176 ? 4.639 3.691 9.110 1.00 97.56 176 PHE A O 1
ATOM 1409 N N . SER A 1 177 ? 4.770 5.189 10.770 1.00 95.94 177 SER A N 1
ATOM 1410 C CA . SER A 1 177 ? 5.791 6.014 10.089 1.00 95.94 177 SER A CA 1
ATOM 1411 C C . SER A 1 177 ? 7.123 5.280 9.975 1.00 95.94 177 SER A C 1
ATOM 1413 O O . SER A 1 177 ? 7.801 5.342 8.954 1.00 95.94 177 SER A O 1
ATOM 1415 N N . LYS A 1 178 ? 7.501 4.535 11.014 1.00 97.31 178 LYS A N 1
ATOM 1416 C CA . LYS A 1 178 ? 8.699 3.698 10.976 1.00 97.31 178 LYS A CA 1
ATOM 1417 C C . LYS A 1 178 ? 8.560 2.582 9.934 1.00 97.31 178 LYS A C 1
ATOM 1419 O O . LYS A 1 178 ? 9.485 2.346 9.158 1.00 97.31 178 LYS A O 1
ATOM 1424 N N . ALA A 1 179 ? 7.399 1.928 9.885 1.00 96.94 179 ALA A N 1
ATOM 1425 C CA . ALA A 1 179 ? 7.097 0.911 8.883 1.00 96.94 179 ALA A CA 1
ATOM 1426 C C . ALA A 1 179 ? 7.100 1.484 7.453 1.00 96.94 179 ALA A C 1
ATOM 1428 O O . ALA A 1 179 ? 7.715 0.887 6.565 1.00 96.94 179 ALA A O 1
ATOM 1429 N N . SER A 1 180 ? 6.486 2.655 7.231 1.00 95.88 180 SER A N 1
ATOM 1430 C CA . SER A 1 180 ? 6.462 3.309 5.917 1.00 95.88 180 SER A CA 1
ATOM 1431 C C . SER A 1 180 ? 7.870 3.690 5.459 1.00 95.88 180 SER A C 1
ATOM 1433 O O . SER A 1 180 ? 8.222 3.439 4.307 1.00 95.88 180 SER A O 1
ATOM 1435 N N . GLU A 1 181 ? 8.734 4.176 6.354 1.00 95.00 181 GLU A N 1
ATOM 1436 C CA . GLU A 1 181 ? 10.130 4.481 6.021 1.00 95.00 181 GLU A CA 1
ATOM 1437 C C . GLU A 1 181 ? 10.950 3.242 5.637 1.00 95.00 181 GLU A C 1
ATOM 1439 O O . GLU A 1 181 ? 11.758 3.301 4.700 1.00 95.00 181 GLU A O 1
ATOM 1444 N N . TYR A 1 182 ? 10.734 2.096 6.292 1.00 96.25 182 TYR A N 1
ATOM 1445 C CA . TYR A 1 182 ? 11.370 0.845 5.871 1.00 96.25 182 TYR A CA 1
ATOM 1446 C C . TYR A 1 182 ? 10.894 0.403 4.485 1.00 96.25 182 TYR A C 1
ATOM 1448 O O . TYR A 1 182 ? 11.730 0.062 3.641 1.00 96.25 182 TYR A O 1
ATOM 1456 N N . LEU A 1 183 ? 9.585 0.476 4.221 1.00 95.19 183 LEU A N 1
ATOM 1457 C CA . LEU A 1 183 ? 9.010 0.155 2.913 1.00 95.19 183 LEU A CA 1
ATOM 1458 C C . LEU A 1 183 ? 9.568 1.067 1.819 1.00 95.19 183 LEU A C 1
ATOM 1460 O O . LEU A 1 183 ? 10.094 0.572 0.822 1.00 95.19 183 LEU A O 1
ATOM 1464 N N . LYS A 1 184 ? 9.558 2.388 2.029 1.00 94.44 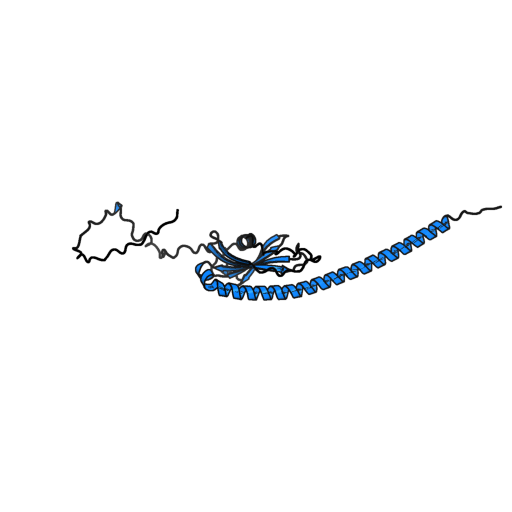184 LYS A N 1
ATOM 1465 C CA . LYS A 1 184 ? 10.130 3.365 1.090 1.00 94.44 184 LYS A CA 1
ATOM 1466 C C . LYS A 1 184 ? 11.615 3.132 0.864 1.00 94.44 184 LYS A C 1
ATOM 1468 O O . LYS A 1 184 ? 12.097 3.238 -0.258 1.00 94.44 184 LYS A O 1
ATOM 1473 N N . THR A 1 185 ? 12.373 2.810 1.907 1.00 95.31 185 THR A N 1
ATOM 1474 C CA . THR A 1 185 ? 13.814 2.555 1.777 1.00 95.31 185 THR A CA 1
ATOM 1475 C C . THR A 1 185 ? 14.099 1.297 0.963 1.00 95.31 185 THR A C 1
ATOM 1477 O O . THR A 1 185 ? 14.974 1.328 0.097 1.00 95.31 185 THR A O 1
ATOM 1480 N N . GLY A 1 186 ? 13.359 0.212 1.198 1.00 96.62 186 GLY A N 1
ATOM 1481 C CA . GLY A 1 186 ? 13.441 -0.999 0.381 1.00 96.62 186 GLY A CA 1
ATOM 1482 C C . GLY A 1 186 ? 13.034 -0.737 -1.069 1.00 96.62 186 GLY A C 1
ATOM 1483 O O . GLY A 1 186 ? 13.779 -1.070 -1.990 1.00 96.62 186 GLY A O 1
ATOM 1484 N N . ASN A 1 187 ? 11.907 -0.053 -1.266 1.00 96.25 187 ASN A N 1
ATOM 1485 C CA . ASN A 1 187 ? 11.396 0.315 -2.581 1.00 96.25 187 ASN A CA 1
ATOM 1486 C C . ASN A 1 187 ? 12.382 1.195 -3.365 1.00 96.25 187 ASN A C 1
ATOM 1488 O O . ASN A 1 187 ? 12.685 0.873 -4.505 1.00 96.25 187 ASN A O 1
ATOM 1492 N N . ARG A 1 188 ? 12.978 2.228 -2.753 1.00 94.38 188 ARG A N 1
ATOM 1493 C CA . ARG A 1 188 ? 14.000 3.078 -3.397 1.00 94.38 188 ARG A CA 1
ATOM 1494 C C . ARG A 1 188 ? 15.191 2.272 -3.914 1.00 94.38 188 ARG A C 1
ATOM 1496 O O . ARG A 1 188 ? 15.684 2.541 -5.005 1.00 94.38 188 ARG A O 1
ATOM 1503 N N . LYS A 1 189 ? 15.650 1.280 -3.145 1.00 96.38 189 LYS A N 1
ATOM 1504 C CA . LYS A 1 189 ? 16.746 0.393 -3.566 1.00 96.38 189 LYS A CA 1
ATOM 1505 C C . LYS A 1 189 ? 16.332 -0.482 -4.747 1.00 96.38 189 LYS A C 1
ATOM 1507 O O . LYS A 1 189 ? 17.080 -0.570 -5.713 1.00 96.38 189 LYS A O 1
ATOM 1512 N N . ALA A 1 190 ? 15.152 -1.099 -4.679 1.00 96.38 190 ALA A N 1
ATOM 1513 C CA . ALA A 1 190 ? 14.629 -1.926 -5.766 1.00 96.38 190 ALA A CA 1
ATOM 1514 C C . ALA A 1 190 ? 14.426 -1.108 -7.053 1.00 96.38 190 ALA A C 1
ATOM 1516 O O . ALA A 1 190 ? 14.890 -1.506 -8.118 1.00 96.38 190 ALA A O 1
ATOM 1517 N N . PHE A 1 191 ? 13.834 0.079 -6.927 1.00 95.56 191 PHE A N 1
ATOM 1518 C CA . PHE A 1 191 ? 13.598 1.007 -8.026 1.00 95.56 191 PHE A CA 1
ATOM 1519 C C . PHE A 1 191 ? 14.898 1.465 -8.699 1.00 95.56 191 PHE A C 1
ATOM 1521 O O . PHE A 1 191 ? 14.978 1.504 -9.922 1.00 95.56 191 PHE A O 1
ATOM 1528 N N . ALA A 1 192 ? 15.949 1.758 -7.923 1.00 95.31 192 ALA A N 1
ATOM 1529 C CA . ALA A 1 192 ? 17.255 2.116 -8.480 1.00 95.31 192 ALA A CA 1
ATOM 1530 C C . ALA A 1 192 ? 17.848 0.985 -9.338 1.00 95.31 192 ALA A C 1
ATOM 1532 O O . ALA A 1 192 ? 18.328 1.235 -10.443 1.00 95.31 192 ALA A O 1
ATOM 1533 N N . VAL A 1 193 ? 17.760 -0.262 -8.865 1.00 96.88 193 VAL A N 1
ATOM 1534 C CA . VAL A 1 193 ? 18.220 -1.442 -9.618 1.00 96.88 193 VAL A CA 1
ATOM 1535 C C . VAL A 1 193 ? 17.433 -1.606 -10.921 1.00 96.88 193 VAL A C 1
ATOM 1537 O O . VAL A 1 193 ? 18.009 -1.904 -11.969 1.00 96.88 193 VAL A O 1
ATOM 1540 N N . GLU A 1 194 ? 16.121 -1.394 -10.877 1.00 96.38 194 GLU A N 1
ATOM 1541 C CA . GLU A 1 194 ? 15.263 -1.475 -12.057 1.00 96.38 194 GLU A CA 1
ATOM 1542 C C . GLU A 1 194 ? 15.574 -0.368 -13.077 1.00 96.38 194 GLU A C 1
ATOM 1544 O O . GLU A 1 194 ? 15.675 -0.629 -14.279 1.00 96.38 194 GLU A O 1
ATOM 1549 N N . LEU A 1 195 ? 15.820 0.853 -12.596 1.00 95.19 195 LEU A N 1
ATOM 1550 C CA . LEU A 1 195 ? 16.194 1.995 -13.423 1.00 95.19 195 LEU A CA 1
ATOM 1551 C C . LEU A 1 195 ? 17.545 1.776 -14.115 1.00 95.19 195 LEU A C 1
ATOM 1553 O O . LEU A 1 195 ? 17.674 2.042 -15.309 1.00 95.19 195 LEU A O 1
ATOM 1557 N N . GLU A 1 196 ? 18.538 1.235 -13.405 1.00 96.88 196 GLU A N 1
ATOM 1558 C CA . GLU A 1 196 ? 19.827 0.862 -13.998 1.00 96.88 196 GLU A CA 1
ATOM 1559 C C . GLU A 1 196 ? 19.673 -0.207 -15.081 1.00 96.88 196 GLU A C 1
ATOM 1561 O O . GLU A 1 196 ? 20.331 -0.145 -16.123 1.00 96.88 196 GLU A O 1
ATOM 1566 N N . LYS A 1 197 ? 18.797 -1.192 -14.855 1.00 97.31 197 LYS A N 1
ATOM 1567 C CA . LYS A 1 197 ? 18.481 -2.205 -15.862 1.00 97.31 197 LYS A CA 1
ATOM 1568 C C . LYS A 1 197 ? 17.855 -1.557 -17.098 1.00 97.31 197 LYS A C 1
ATOM 1570 O O . LYS A 1 197 ? 18.304 -1.833 -18.207 1.00 97.31 197 LYS A O 1
ATOM 1575 N N . LYS A 1 198 ? 16.888 -0.648 -16.924 1.00 95.94 198 LYS A N 1
ATOM 1576 C CA . LYS A 1 198 ? 16.285 0.073 -18.053 1.00 95.94 198 LYS A CA 1
ATOM 1577 C C . LYS A 1 198 ? 17.242 0.995 -18.784 1.00 95.94 198 LYS A C 1
ATOM 1579 O O . LYS A 1 198 ? 17.172 1.055 -20.008 1.00 95.94 198 LYS A O 1
ATOM 1584 N N . LEU A 1 199 ? 18.177 1.630 -18.088 1.00 96.44 199 LEU A N 1
ATOM 1585 C CA . LEU A 1 199 ? 19.229 2.404 -18.737 1.00 96.44 199 LEU A CA 1
ATOM 1586 C C . LEU A 1 199 ? 20.097 1.517 -19.644 1.00 96.44 199 LEU A C 1
ATOM 1588 O O . LEU A 1 199 ? 20.307 1.855 -20.805 1.00 96.44 199 LEU A O 1
ATOM 1592 N N . LYS A 1 200 ? 20.521 0.346 -19.153 1.00 97.69 200 LYS A N 1
ATOM 1593 C CA . LYS A 1 200 ? 21.310 -0.617 -19.942 1.00 97.69 200 LYS A CA 1
ATOM 1594 C C . LYS A 1 200 ? 20.549 -1.130 -21.166 1.00 97.69 200 LYS A C 1
ATOM 1596 O O . LYS A 1 200 ? 21.134 -1.217 -22.244 1.00 97.69 200 LYS A O 1
ATOM 1601 N N . ASP A 1 201 ? 19.259 -1.435 -21.020 1.00 97.25 201 ASP A N 1
ATOM 1602 C CA . ASP A 1 201 ? 18.401 -1.857 -22.137 1.00 97.25 201 ASP A CA 1
ATOM 1603 C C . ASP A 1 201 ? 18.321 -0.763 -23.224 1.00 97.25 201 ASP A C 1
ATOM 1605 O O . ASP A 1 201 ? 18.394 -1.050 -24.425 1.00 97.25 201 ASP A O 1
ATOM 1609 N N . LEU A 1 202 ? 18.190 0.503 -22.812 1.00 97.38 202 LEU A N 1
ATOM 1610 C CA . LEU A 1 202 ? 18.137 1.646 -23.726 1.00 97.38 202 LEU A CA 1
ATOM 1611 C C . LEU A 1 202 ? 19.476 1.890 -24.425 1.00 97.38 202 LEU A C 1
ATOM 1613 O O . LEU A 1 202 ? 19.491 2.106 -25.638 1.00 97.38 202 LEU A O 1
ATOM 1617 N N . ASP A 1 203 ? 20.590 1.811 -23.697 1.00 97.56 203 ASP A N 1
ATOM 1618 C CA . ASP A 1 203 ? 21.930 1.939 -24.275 1.00 97.56 203 ASP A CA 1
ATOM 1619 C C . ASP A 1 203 ? 22.194 0.842 -25.310 1.00 97.56 203 ASP A C 1
ATOM 1621 O O . ASP A 1 203 ? 22.648 1.130 -26.419 1.00 97.56 203 ASP A O 1
ATOM 1625 N N . TYR A 1 204 ? 21.823 -0.403 -24.997 1.00 97.69 204 TYR A N 1
ATOM 1626 C CA . TYR A 1 204 ? 21.904 -1.510 -25.945 1.00 97.69 204 TYR A CA 1
ATOM 1627 C C . TYR A 1 204 ? 21.078 -1.236 -27.208 1.00 97.69 204 TYR A C 1
ATOM 1629 O O . TYR A 1 204 ? 21.593 -1.328 -28.325 1.00 97.69 204 TYR A O 1
ATOM 1637 N N . THR A 1 205 ? 19.816 -0.829 -27.040 1.00 97.44 205 THR A N 1
ATOM 1638 C CA . THR A 1 205 ? 18.911 -0.518 -28.157 1.00 97.44 205 THR A CA 1
ATOM 1639 C C . THR A 1 205 ? 19.472 0.604 -29.030 1.00 97.44 205 THR A C 1
ATOM 1641 O O . THR A 1 205 ? 19.477 0.505 -30.257 1.00 97.44 205 THR A O 1
ATOM 1644 N N . ARG A 1 206 ? 20.018 1.657 -28.410 1.00 96.69 206 ARG A N 1
ATOM 1645 C CA . ARG A 1 206 ? 20.677 2.763 -29.111 1.00 96.69 206 ARG A CA 1
ATOM 1646 C C . ARG A 1 206 ? 21.852 2.271 -29.952 1.00 96.69 206 ARG A C 1
ATOM 1648 O O . ARG A 1 206 ? 21.978 2.682 -31.105 1.00 96.69 206 ARG A O 1
ATOM 1655 N N . THR A 1 207 ? 22.713 1.419 -29.394 1.00 96.62 207 THR A N 1
ATOM 1656 C CA . THR A 1 207 ? 23.858 0.859 -30.122 1.00 96.62 207 THR A CA 1
ATOM 1657 C C . THR A 1 207 ? 23.402 0.035 -31.322 1.00 96.62 207 THR A C 1
ATOM 1659 O O . THR A 1 207 ? 23.907 0.258 -32.420 1.00 96.62 207 THR A O 1
ATOM 1662 N N . VAL A 1 208 ? 22.420 -0.856 -31.144 1.00 96.81 208 VAL A N 1
ATOM 1663 C CA . VAL A 1 208 ? 21.877 -1.691 -32.230 1.00 96.81 208 VAL A CA 1
ATOM 1664 C C . VAL A 1 208 ? 21.321 -0.827 -33.363 1.00 96.81 208 VAL A C 1
ATOM 1666 O O . VAL A 1 208 ? 21.756 -0.967 -34.506 1.00 96.81 208 VAL A O 1
ATOM 1669 N N . LEU A 1 209 ? 20.443 0.131 -33.047 1.00 95.12 209 LEU A N 1
ATOM 1670 C CA . LEU A 1 209 ? 19.836 1.019 -34.045 1.00 95.12 209 LEU A CA 1
ATOM 1671 C C . LEU A 1 209 ? 20.880 1.863 -34.787 1.00 95.12 209 LEU A C 1
ATOM 1673 O O . LEU A 1 209 ? 20.774 2.076 -35.998 1.00 95.12 209 LEU A O 1
ATOM 1677 N N . HIS A 1 210 ? 21.913 2.335 -34.085 1.00 94.50 210 HIS A N 1
ATOM 1678 C CA . HIS A 1 210 ? 23.002 3.076 -34.714 1.00 94.50 210 HIS A CA 1
ATOM 1679 C C . HIS A 1 210 ? 23.780 2.193 -35.698 1.00 94.50 210 HIS A C 1
ATOM 1681 O O . HIS A 1 210 ? 24.047 2.605 -36.827 1.00 94.50 210 HIS A O 1
ATOM 1687 N N . THR A 1 211 ? 24.118 0.962 -35.308 1.00 94.75 211 THR A N 1
ATOM 1688 C CA . THR A 1 211 ? 24.801 0.005 -36.188 1.00 94.75 211 THR A CA 1
ATOM 1689 C C . THR A 1 211 ? 23.962 -0.332 -37.421 1.00 94.75 211 THR A C 1
ATOM 1691 O O . THR A 1 211 ? 24.490 -0.313 -38.534 1.00 94.75 211 THR A O 1
ATOM 1694 N N . GLU A 1 212 ? 22.662 -0.581 -37.258 1.00 93.38 212 GLU A N 1
ATOM 1695 C CA . GLU A 1 212 ? 21.744 -0.840 -38.374 1.00 93.38 212 GLU A CA 1
ATOM 1696 C C . GLU A 1 212 ? 21.658 0.349 -39.336 1.00 93.38 212 GLU A C 1
ATOM 1698 O O . GLU A 1 212 ? 21.741 0.170 -40.553 1.00 93.38 212 GLU A O 1
ATOM 1703 N N . THR A 1 213 ? 21.585 1.571 -38.803 1.00 92.75 213 THR A N 1
ATOM 1704 C CA . THR A 1 213 ? 21.561 2.805 -39.602 1.00 92.75 213 THR A CA 1
ATOM 1705 C C . THR A 1 213 ? 22.834 2.952 -40.440 1.00 92.75 213 THR A C 1
ATOM 1707 O O . THR A 1 213 ? 22.776 3.293 -41.623 1.00 92.75 213 THR A O 1
ATOM 1710 N N . GLU A 1 214 ? 24.000 2.655 -39.864 1.00 91.50 214 GLU A N 1
ATOM 1711 C CA . GLU A 1 214 ? 25.281 2.720 -40.576 1.00 91.50 214 GLU A CA 1
ATOM 1712 C C . GLU A 1 214 ? 25.412 1.632 -41.655 1.00 91.50 214 GLU A C 1
ATOM 1714 O O . GLU A 1 214 ? 25.969 1.880 -42.729 1.00 91.50 214 GLU A O 1
ATOM 1719 N N . ILE A 1 215 ? 24.863 0.436 -41.419 1.00 90.06 215 ILE A N 1
ATOM 1720 C CA . ILE A 1 215 ? 24.788 -0.628 -42.432 1.00 90.06 215 ILE A CA 1
ATOM 1721 C C . ILE A 1 215 ? 23.868 -0.204 -43.584 1.00 90.06 215 ILE A C 1
ATOM 1723 O O . ILE A 1 215 ? 24.251 -0.344 -44.750 1.00 90.06 215 ILE A O 1
ATOM 1727 N N . GLN A 1 216 ? 22.693 0.355 -43.281 1.00 86.31 216 GLN A N 1
ATOM 1728 C CA . GLN A 1 216 ? 21.741 0.825 -44.289 1.00 86.31 216 GLN A CA 1
ATOM 1729 C C . GLN A 1 216 ? 22.318 1.957 -45.145 1.00 86.31 216 GLN A C 1
ATOM 1731 O O . GLN A 1 216 ? 22.203 1.901 -46.369 1.00 86.31 216 GLN A O 1
ATOM 1736 N N . LYS A 1 217 ? 23.007 2.939 -44.544 1.00 88.75 217 LYS A N 1
ATOM 1737 C CA . LYS A 1 217 ? 23.704 3.999 -45.295 1.00 88.75 217 LYS A CA 1
ATOM 1738 C C . LYS A 1 217 ? 24.717 3.418 -46.278 1.00 88.75 217 LYS A C 1
ATOM 1740 O O . LYS A 1 217 ? 24.653 3.713 -47.466 1.00 88.75 217 LYS A O 1
ATOM 1745 N N . LYS A 1 218 ? 25.585 2.508 -45.817 1.00 86.25 218 LYS A N 1
ATOM 1746 C CA . LYS A 1 218 ? 26.583 1.851 -46.680 1.00 86.25 218 LYS A CA 1
ATOM 1747 C C . LYS A 1 218 ? 25.943 1.033 -47.804 1.00 86.25 218 LYS A C 1
ATOM 1749 O O . LYS A 1 218 ? 26.484 0.992 -48.908 1.00 86.25 218 LYS A O 1
ATOM 1754 N N . ALA A 1 219 ? 24.823 0.360 -47.541 1.00 84.50 219 ALA A N 1
ATOM 1755 C CA . ALA A 1 219 ? 24.084 -0.374 -48.566 1.00 84.50 219 ALA A CA 1
ATOM 1756 C C . ALA A 1 219 ? 23.472 0.574 -49.611 1.00 84.50 219 ALA A C 1
ATOM 1758 O O . ALA A 1 219 ? 23.565 0.305 -50.809 1.00 84.50 219 ALA A O 1
ATOM 1759 N N . ASN A 1 220 ? 22.917 1.706 -49.174 1.00 81.69 220 ASN A N 1
ATOM 1760 C CA . ASN A 1 220 ? 22.333 2.708 -50.059 1.00 81.69 220 ASN A CA 1
ATOM 1761 C C . ASN A 1 220 ? 23.403 3.414 -50.912 1.00 81.69 220 ASN A C 1
ATOM 1763 O O . ASN A 1 220 ? 23.229 3.567 -52.119 1.00 81.69 220 ASN A O 1
ATOM 1767 N N . ASP A 1 221 ? 24.560 3.739 -50.331 1.00 78.31 221 ASP A N 1
ATOM 1768 C CA . ASP A 1 221 ? 25.703 4.308 -51.057 1.00 78.31 221 ASP A CA 1
ATOM 1769 C C . ASP A 1 221 ? 26.232 3.345 -52.131 1.00 78.31 221 ASP A C 1
ATOM 1771 O O . ASP A 1 221 ? 26.550 3.756 -53.253 1.00 78.31 221 ASP A O 1
ATOM 1775 N N . LYS A 1 222 ? 26.282 2.040 -51.820 1.00 74.81 222 LYS A N 1
ATOM 1776 C CA . LYS A 1 222 ? 26.620 0.981 -52.786 1.00 74.81 222 LYS A CA 1
ATOM 1777 C C . LYS A 1 222 ? 25.581 0.869 -53.904 1.00 74.81 222 LYS A C 1
ATOM 1779 O O . LYS A 1 222 ? 25.954 0.765 -55.071 1.00 74.81 222 LYS A O 1
ATOM 1784 N N . ALA A 1 223 ? 24.291 0.927 -53.581 1.00 72.19 223 ALA A N 1
ATOM 1785 C CA . ALA A 1 223 ? 23.224 0.913 -54.582 1.00 72.19 223 ALA A CA 1
ATOM 1786 C C . ALA A 1 223 ? 23.296 2.146 -55.502 1.00 72.19 223 ALA A C 1
ATOM 1788 O O . ALA A 1 223 ? 23.188 2.024 -56.723 1.00 72.19 223 ALA A O 1
ATOM 1789 N N . PHE A 1 224 ? 23.565 3.326 -54.937 1.00 71.12 224 PHE A N 1
ATOM 1790 C CA . PHE A 1 224 ? 23.685 4.574 -55.686 1.00 71.12 224 PHE A CA 1
ATOM 1791 C C . PHE A 1 224 ? 24.917 4.589 -56.601 1.00 71.12 224 PHE A C 1
ATOM 1793 O O . PHE A 1 224 ? 24.839 5.007 -57.759 1.00 71.12 224 PHE A O 1
ATOM 1800 N N . THR A 1 225 ? 26.059 4.084 -56.123 1.00 70.00 225 THR A N 1
ATOM 1801 C CA . THR A 1 225 ? 27.263 3.925 -56.956 1.00 70.00 225 THR A CA 1
ATOM 1802 C C . THR A 1 225 ? 27.061 2.899 -58.070 1.00 70.00 225 THR A C 1
ATOM 1804 O O . THR A 1 225 ? 27.470 3.165 -59.202 1.00 70.00 225 THR A O 1
ATOM 1807 N N . HIS A 1 226 ? 26.374 1.786 -57.806 1.00 71.19 226 HIS A N 1
ATOM 1808 C CA . HIS A 1 226 ? 26.042 0.792 -58.829 1.00 71.19 226 HIS A CA 1
ATOM 1809 C C . HIS A 1 226 ? 25.095 1.351 -59.909 1.00 71.19 226 HIS A C 1
ATOM 1811 O O . HIS A 1 226 ? 25.379 1.241 -61.102 1.00 71.19 226 HIS A O 1
ATOM 1817 N N . LEU A 1 227 ? 24.031 2.063 -59.516 1.00 70.12 227 LEU A N 1
ATOM 1818 C CA . LEU A 1 227 ? 23.140 2.772 -60.448 1.00 70.12 227 LEU A CA 1
ATOM 1819 C C . LEU A 1 227 ? 23.891 3.799 -61.309 1.00 70.12 227 LEU A C 1
ATOM 1821 O O . LEU A 1 227 ? 23.608 3.952 -62.499 1.00 70.12 227 LEU A O 1
ATOM 1825 N N . ARG A 1 228 ? 24.878 4.495 -60.735 1.00 65.19 228 ARG A N 1
ATOM 1826 C CA . ARG A 1 228 ? 25.711 5.463 -61.464 1.00 65.19 228 ARG A CA 1
ATOM 1827 C C . ARG A 1 228 ? 26.655 4.794 -62.468 1.00 65.19 228 ARG A C 1
ATOM 1829 O O . ARG A 1 228 ? 26.926 5.382 -63.511 1.00 65.19 228 ARG A O 1
ATOM 1836 N N . GLN A 1 229 ? 27.136 3.582 -62.184 1.00 66.94 229 GLN A N 1
ATOM 1837 C CA . GLN A 1 229 ? 27.926 2.787 -63.132 1.00 66.94 229 GLN A CA 1
ATOM 1838 C C . GLN A 1 229 ? 27.077 2.306 -64.315 1.00 66.94 229 GLN A C 1
ATOM 1840 O O . GLN A 1 229 ? 27.533 2.403 -65.451 1.00 66.94 229 GLN A O 1
ATOM 1845 N N . LEU A 1 230 ? 25.834 1.880 -64.066 1.00 64.81 230 LEU A N 1
ATOM 1846 C CA . LEU A 1 230 ? 24.880 1.482 -65.111 1.00 64.81 230 LEU A CA 1
ATOM 1847 C C . LEU A 1 230 ? 24.423 2.657 -65.995 1.00 64.81 230 LEU A C 1
ATOM 1849 O O . LEU A 1 230 ? 24.094 2.457 -67.158 1.00 64.81 230 LEU A O 1
ATOM 1853 N N . ARG A 1 231 ? 24.424 3.890 -65.468 1.00 58.94 231 ARG A N 1
ATOM 1854 C CA . ARG A 1 231 ? 24.095 5.116 -66.222 1.00 58.94 231 ARG A CA 1
ATOM 1855 C C . ARG A 1 231 ? 25.245 5.694 -67.053 1.00 58.94 231 ARG A C 1
ATOM 1857 O O . ARG A 1 231 ? 25.045 6.733 -67.682 1.00 58.94 231 ARG A O 1
ATOM 1864 N N . LYS A 1 232 ? 26.440 5.088 -67.070 1.00 56.75 232 LYS A N 1
ATOM 1865 C CA . LYS A 1 232 ? 27.490 5.542 -67.996 1.00 56.75 232 LYS A CA 1
ATOM 1866 C C . LYS A 1 232 ? 26.991 5.341 -69.436 1.00 56.75 232 LYS A C 1
ATOM 1868 O O . LYS A 1 232 ? 26.593 4.225 -69.762 1.00 56.75 232 LYS A O 1
ATOM 1873 N N . PRO A 1 233 ? 26.988 6.380 -70.292 1.00 56.47 233 PRO A N 1
ATOM 1874 C CA . PRO A 1 233 ? 26.570 6.218 -71.675 1.00 56.47 233 PRO A CA 1
ATOM 1875 C C . PRO A 1 233 ? 27.485 5.196 -72.350 1.00 56.47 233 PRO A C 1
ATOM 1877 O O . PRO A 1 233 ? 28.712 5.270 -72.252 1.00 56.47 233 PRO A O 1
ATOM 1880 N N . MET A 1 234 ? 26.863 4.213 -72.996 1.00 55.28 234 MET A N 1
ATOM 1881 C CA . MET A 1 234 ? 27.530 3.250 -73.858 1.00 55.28 234 MET A CA 1
ATOM 1882 C C . MET A 1 234 ? 28.045 4.042 -75.066 1.00 55.28 234 MET A C 1
ATOM 1884 O O . MET A 1 234 ? 27.313 4.252 -76.028 1.00 55.28 234 MET A O 1
ATOM 1888 N N . ASN A 1 235 ? 29.271 4.566 -74.972 1.00 57.19 235 ASN A N 1
ATOM 1889 C CA . ASN A 1 235 ? 29.959 5.197 -76.095 1.00 57.19 235 ASN A CA 1
ATOM 1890 C C . ASN A 1 235 ? 30.275 4.106 -77.124 1.00 57.19 235 ASN A C 1
ATOM 1892 O O . ASN A 1 235 ? 31.351 3.512 -77.111 1.00 57.19 235 ASN A O 1
ATOM 1896 N N . TRP A 1 236 ? 29.304 3.819 -77.986 1.00 50.69 236 TRP A N 1
ATOM 1897 C CA . TRP A 1 236 ? 29.529 3.103 -79.229 1.00 50.69 236 TRP A CA 1
ATOM 1898 C C . TRP A 1 236 ? 29.938 4.109 -80.301 1.00 50.69 236 TRP A C 1
ATOM 1900 O O . TRP A 1 236 ? 29.151 4.980 -80.651 1.00 50.69 236 TRP A O 1
ATOM 1910 N N . LEU A 1 237 ? 31.170 3.917 -80.782 1.00 46.91 237 LEU A N 1
ATOM 1911 C CA . LEU A 1 237 ? 31.684 4.202 -82.126 1.00 46.91 237 LEU A CA 1
ATOM 1912 C C . LEU A 1 237 ? 31.483 5.619 -82.687 1.00 46.91 237 LEU A C 1
ATOM 1914 O O . LEU A 1 237 ? 30.394 5.944 -83.149 1.00 46.91 237 LEU A O 1
ATOM 1918 N N . VAL A 1 238 ? 32.591 6.360 -82.812 1.00 43.06 238 VAL A N 1
ATOM 1919 C CA . VAL A 1 238 ? 33.116 6.810 -84.120 1.00 43.06 238 VAL A CA 1
ATOM 1920 C C . VAL A 1 238 ? 34.636 6.698 -84.087 1.00 43.06 238 VAL A C 1
ATOM 1922 O O . VAL A 1 238 ? 35.221 7.162 -83.084 1.00 43.06 238 VAL A O 1
#

Organism: Cnephaeus nilssonii (NCBI:txid3371016)

pLDDT: mean 78.24, std 20.36, range [34.03, 98.0]

Sequence (238 aa):
MISAPDVVAFTKEDEYEEEPYNEPALPEEYSVPLFPFTSQGANPWSKLSGAKFSRDFILISEFSEQVGPQPLLTIPNDTKVFGTFDLNYFSLRIMSVDYQASFVGHPPGSAYPKLNFVEDSKVVLGDSKEGAFAYVHHLTLYDLEARGFVRPFCMAYISADQHKIMQQFQELSAEFSKASEYLKTGNRKAFAVELEKKLKDLDYTRTVLHTETEIQKKANDKAFTHLRQLRKPMNWLV

InterPro domains:
  IPR037520 Folliculin/SMCR8, longin domain [PF11704] (91-210)
  IPR037521 Folliculin/SMCR8, tripartite DENN domain [PS51834] (48-238)

=== Feature glossary ===
Legend for the data blocks above and below:

— What the protein is —

Sequence gives the chain of amino acids in stan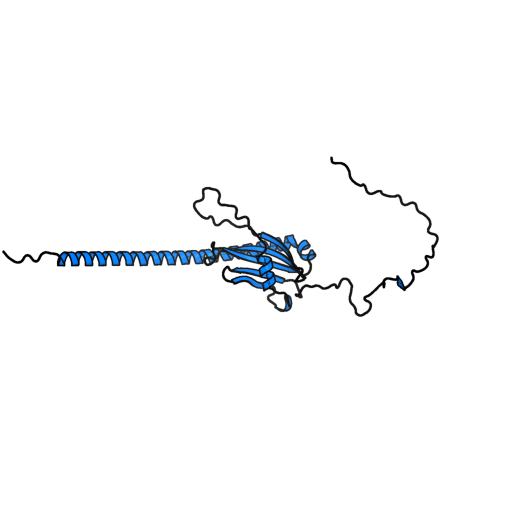dard one-letter code (A=alanine, C=cysteine, …, Y=tyrosine), read N→C. It is the only feature that is directly encoded by the gene; all structural features are derived from the folded form of this sequence.

The annotation block draws on four external resources. InterPro: which protein families and domains the sequence belongs to. GO: standardized terms for what the protein does, what process it participates in, and where in the cell it acts. CATH: which structural fold it has in the CATH hierarchy. Organism: the species of origin.

— Where its atoms are —

Atomic coordinates in PDBx/mmCIF format — the same representation the Protein Data Bank distributes. Each line of the _atom_site loop places one backbone atom in Cartesian space (units: ångströms, origin: arbitrary).

Six rendered views show the 3D structure from the faces of a cube — i.e. along ±x, ±y, ±z. Rendering representation is drawn randomly per protein from cartoon (secondary-structure ribbons), sticks (backbone bonds), or molecular surface; coloring is either N→C rainbow (blue at the N-terminus through red at the C-terminus) or one color per chain.

— Local backbone conformation —

DSSP 8-state secondary structure assigns each residue one of H (α-helix), G (3₁₀-helix), I (π-helix), E (extended β-strand), B (isolated β-bridge), T (hydrogen-bonded turn), S (bend), or '-' (coil). The assignment is computed from backbone hydrogen-bond geometry via the Kabsch–Sander algorithm.

P-SEA three-state annotation labels each residue as helix, strand, or coil based purely on the geometry of the Cα trace. It serves as a fallback when the full backbone (and thus DSSP) is unavailable.

φ (phi) and ψ (psi) are the two rotatable backbone dihedrals per residue: φ is the C(i-1)–N–Cα–C torsion, ψ is the N–Cα–C–N(i+1) torsion, both in degrees on (−180°, 180°]. α-helical residues cluster near (−60°, −45°); β-strand residues near (−120°, +130°). A Ramachandran plot is simply a scatter of (φ, ψ) for every residue.

— Global shape and packing —

Radius of gyration (Rg) is the root-mean-square distance of Cα atoms from their centroid — a single number for overall size and compactness. A globular domain of N residues has Rg ≈ 2.2·N^0.38 Å; an extended or disordered chain has a much larger Rg. The Cα contact count is the number of residue pairs whose Cα atoms are within 8 Å and are more than four positions apart in sequence — a standard proxy for tertiary packing density. The bounding box is the smallest axis-aligned box enclosing all Cα atoms.

Accessible surface area quantifies burial. A residue with SASA near zero is packed into the hydrophobic core; one with SASA >100 Å² sits on the surface. Computed here via the Shrake–Rupley numerical algorithm with a 1.4 Å probe.

The contact map is a binary N×N matrix image: pixel (i, j) is dark where Cα_i and Cα_j are within 8 Å and |i−j|>4. Because the |i−j|>4 filter removes local helical contacts, off-diagonal stripes parallel to the main diagonal indicate parallel β-sheets; stripes perpendicular to it indicate antiparallel β-sheets. The Ramachandran plot scatters every residue's (φ, ψ) pair against the sterically allowed regions. The PAE heatmap renders the predicted-aligned-error matrix.

— Structural neighborhood —

A 3Di character summarizes, for each residue, the relative orientation of the Cα frame of its nearest spatial neighbor. Because it encodes fold topology rather than chemistry, 3Di alignments detect remote structural similarity that sequence alignment misses.

Structural nearest neighbors (via Foldseek easy-search vs the PDB). Reported per hit: target PDB id, E-value, and alignment TM-score. A TM-score above ~0.5 is the conventional threshold for 'same fold'.

— Confidence and disorder —

For AlphaFold models, the B-factor field carries pLDDT — the model's own estimate of local accuracy on a 0–100 scale. Regions with pLDDT<50 should be treated as essentially unmodeled; they often correspond to intrinsically disordered segments.

B-factor (Debye–Waller factor) reflects atomic displacement in the crystal lattice. It is an experimental observable (units Å²), not a prediction; low values mean the atom is pinned down, high values mean it moves or is heterogeneous across the crystal.

Predicted Aligned Error (PAE) is an AlphaFold confidence matrix: entry (i, j) is the expected error in the position of residue j, in ångströms, when the prediction is superimposed on the true structure at residue i. Low PAE within a block of residues means that block is internally rigid and well-predicted; high PAE between two blocks means their relative placement is uncertain even if each block individually is confident.